Protein AF-J3NTR4-F1 (afdb_monomer)

Organism: Gaeumannomyces tritici (strain R3-111a-1) (NCBI:txid644352)

Sequence (294 aa):
MDSTDLDDVILFLLPHKGEGFEGAAFATSMPENKSRVVEARHNNNMAKPHSSIVTPRHEREGTELPEEYGLLENTDCLVLRFSHGARTSIGVVGGRAGHVDLVFQNIPGRQARSHLAFTLDETNMPIARNLGSTGGTKVTYNGEPGERLIAKGTHTPILNITDLLQFKVIVPHRDFASPGYIEKVDKFRLGTADRDRGRRDEDGLFEASSRGGGSFRKSQWSNRGLDDDDDDGKEGTLSLPFSRRTRRKYERMGAHGHGVCPLRSTRPSGASGNACRHPDSCPTANRSRPTKTT

Secondary structure (DSSP, 8-state):
-----TTTEEEEEEEPSSTTHHHHHHHHH-GGGGGGEE-----GGG--------------------HHHHHHHHS-EEEEETTT--SBTTBEEEESSTTSSEE----TTS--SEEEEEEE-TTS-EEEEE-S-TT--EEEETTEEESB-S-BTTB--EEEEETTEEEEEEPPP--TT-HHHHHHHHHHHH-STTSSSSSS-SS-------------------------------------------------------------------------PPPP------PPPPPP--

pLDDT: mean 70.78, std 22.96, range [33.59, 96.94]

Foldseek 3Di:
DDPPPLLFFQKKWFQDPDFQNVQALVLLVDPLQVVFKDDAQPPPVVPDDDDDDDDDDDDDPPVPDPVVVVSSNGGIIGTDGLVVADLDLQAQWEFCAPPGNGHTDDDPDFGDRTAWHWAAPPLRATWIGGPPGRQHKFKDWVNHTDTGQADDPPTFIWIPSDSNHITGMGGDDDDSPDPSNVVSRVSRSVTPNPPPPPPPDDPDDDDDDDDDDDDDDDDDDDDDDDDDDDDDDDDDDDDDDDDDDDDDDDDDDDDDDDDDDDDDDDDDDDDDDDDDDDDDDDDDDDDDDDDDDD

Mean predicted aligned error: 17.77 Å

Solvent-accessible surface area (backbone atoms only — not comparable to full-atom values): 19407 Å² total; per-residue (Å²): 131,83,76,76,56,66,89,41,47,61,36,36,40,32,50,24,97,58,73,13,23,67,45,27,50,48,27,51,67,33,79,82,27,50,93,32,46,46,75,37,58,73,69,77,75,80,80,64,92,80,79,93,71,90,74,82,94,71,92,72,90,66,80,74,70,60,72,72,58,63,50,53,35,73,39,56,22,35,47,44,38,47,87,75,42,10,73,34,60,74,23,40,29,29,17,58,39,96,85,48,66,34,57,43,79,88,58,88,96,56,69,36,58,46,29,32,24,43,34,59,49,98,7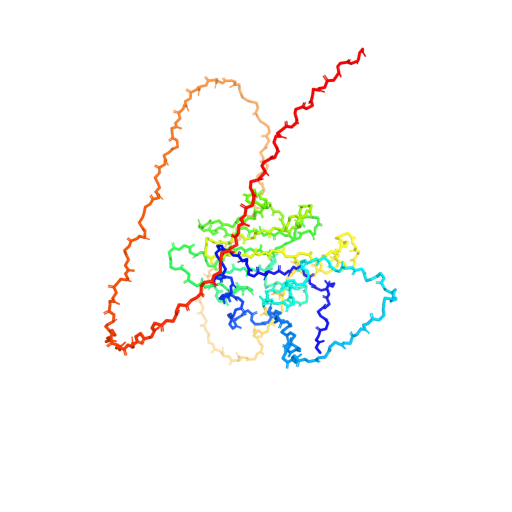4,60,44,57,28,66,44,59,58,73,25,78,70,40,58,44,32,25,45,94,81,41,82,48,69,60,42,59,62,61,86,93,37,60,22,35,40,33,56,38,84,51,26,16,25,35,37,47,53,74,92,74,65,60,82,37,68,74,49,45,54,47,50,55,57,29,49,68,23,52,55,78,70,73,76,76,77,74,84,91,86,77,95,69,93,78,83,85,88,80,92,74,90,79,79,82,80,77,85,76,84,76,83,78,81,88,77,91,82,80,91,79,94,75,95,76,91,75,82,85,80,88,80,88,90,82,86,91,77,88,87,87,88,80,86,77,88,78,83,87,78,89,76,80,84,82,90,82,89,81,90,83,91,79,87,78,83,89,78,86,81,83,89,82,88,81,82,86,83,88,78,135

Radius of gyration: 29.62 Å; Cα contacts (8 Å, |Δi|>4): 374; chains: 1; bounding box: 73×101×85 Å

Structure (mmCIF, N/CA/C/O backbone):
data_AF-J3NTR4-F1
#
_entry.id   AF-J3NTR4-F1
#
loop_
_atom_site.group_PDB
_atom_site.id
_atom_site.type_symbol
_atom_site.label_atom_id
_atom_site.label_alt_id
_atom_site.label_comp_id
_atom_site.label_asym_id
_atom_site.label_entity_id
_atom_site.label_seq_id
_atom_site.pdbx_PDB_ins_code
_atom_site.Cartn_x
_atom_site.Cartn_y
_atom_site.Cartn_z
_atom_site.occupancy
_atom_site.B_iso_or_equiv
_atom_site.auth_seq_id
_atom_site.auth_comp_id
_atom_site.auth_asym_id
_atom_site.auth_atom_id
_atom_site.pdbx_PDB_model_num
ATOM 1 N N . MET A 1 1 ? -23.806 -3.902 -7.066 1.00 40.06 1 MET A N 1
ATOM 2 C CA . MET A 1 1 ? -22.425 -3.392 -7.147 1.00 40.06 1 MET A CA 1
ATOM 3 C C . MET A 1 1 ? -22.041 -2.969 -5.759 1.00 40.06 1 MET A C 1
ATOM 5 O O . MET A 1 1 ? -22.738 -2.137 -5.186 1.00 40.06 1 MET A O 1
ATOM 9 N N . ASP A 1 2 ? -21.025 -3.623 -5.215 1.00 53.16 2 ASP A N 1
ATOM 10 C CA . ASP A 1 2 ? -20.674 -3.515 -3.809 1.00 53.16 2 ASP A CA 1
ATOM 11 C C . ASP A 1 2 ? -20.277 -2.076 -3.499 1.00 53.16 2 ASP A C 1
ATOM 13 O O . ASP A 1 2 ? -19.324 -1.524 -4.055 1.00 53.16 2 ASP A O 1
ATOM 17 N N . SER A 1 3 ? -21.073 -1.436 -2.646 1.00 68.56 3 SER A N 1
ATOM 18 C CA . SER A 1 3 ? -20.626 -0.254 -1.932 1.00 68.56 3 SER A CA 1
ATOM 19 C C . SER A 1 3 ? -19.409 -0.704 -1.141 1.00 68.56 3 SER A C 1
ATOM 21 O O . SER A 1 3 ? -19.564 -1.422 -0.157 1.00 68.56 3 SER A O 1
ATOM 23 N N . THR A 1 4 ? -18.204 -0.389 -1.622 1.00 77.12 4 THR A N 1
ATOM 24 C CA . THR A 1 4 ? -16.981 -0.666 -0.872 1.00 77.12 4 THR A CA 1
ATOM 25 C C . THR A 1 4 ? -17.149 -0.021 0.494 1.00 77.12 4 THR A C 1
ATOM 27 O O . THR A 1 4 ? -17.221 1.203 0.583 1.00 77.12 4 THR A O 1
ATOM 30 N N . ASP A 1 5 ? -17.267 -0.847 1.530 1.00 89.94 5 ASP A N 1
ATOM 31 C CA . ASP A 1 5 ? -17.360 -0.378 2.902 1.00 89.94 5 ASP A CA 1
ATOM 32 C C . ASP A 1 5 ? -16.050 0.337 3.244 1.00 89.94 5 ASP A C 1
ATOM 34 O O . ASP A 1 5 ? -15.000 -0.292 3.405 1.00 89.94 5 ASP A O 1
ATOM 38 N N . LEU A 1 6 ? -16.091 1.671 3.278 1.00 91.25 6 LEU A N 1
ATOM 39 C CA . LEU A 1 6 ? -14.914 2.490 3.552 1.00 91.25 6 LEU A CA 1
ATOM 40 C C . LEU A 1 6 ? -14.359 2.207 4.951 1.00 91.25 6 LEU A C 1
ATOM 42 O O . LEU A 1 6 ? -13.149 2.350 5.149 1.00 91.25 6 LEU A O 1
ATOM 46 N N . ASP A 1 7 ? -15.189 1.722 5.877 1.00 92.50 7 ASP A N 1
ATOM 47 C CA . ASP A 1 7 ? -14.760 1.352 7.222 1.00 92.50 7 ASP A CA 1
ATOM 48 C C . ASP A 1 7 ? -13.896 0.085 7.221 1.00 92.50 7 ASP A C 1
ATOM 50 O O . ASP A 1 7 ? -13.145 -0.156 8.171 1.00 92.50 7 ASP A O 1
ATOM 54 N N . ASP A 1 8 ? -13.981 -0.744 6.180 1.00 95.25 8 ASP A N 1
ATOM 55 C CA . ASP A 1 8 ? -13.139 -1.928 5.990 1.00 95.25 8 ASP A CA 1
ATOM 56 C C . ASP A 1 8 ? -11.867 -1.629 5.179 1.00 95.25 8 ASP A C 1
ATOM 58 O O . ASP A 1 8 ? -10.896 -2.381 5.235 1.00 95.25 8 ASP A O 1
ATOM 62 N N . VAL A 1 9 ? -11.818 -0.518 4.445 1.00 96.06 9 VAL A N 1
ATOM 63 C CA . VAL A 1 9 ? -10.623 -0.113 3.690 1.00 96.06 9 VAL A CA 1
ATOM 64 C C . VAL A 1 9 ? -9.550 0.417 4.638 1.00 96.06 9 VAL A C 1
ATOM 66 O O . VAL A 1 9 ? -9.853 1.159 5.554 1.00 96.06 9 VAL A O 1
ATOM 69 N N . ILE A 1 10 ? -8.286 0.076 4.410 1.00 96.25 10 ILE A N 1
ATOM 70 C CA . ILE A 1 10 ? -7.112 0.662 5.072 1.00 96.25 10 ILE A CA 1
ATOM 71 C C . ILE A 1 10 ? -6.582 1.814 4.214 1.00 96.25 10 ILE A C 1
ATOM 73 O O . ILE A 1 10 ? -6.413 2.931 4.697 1.00 96.25 10 ILE A O 1
ATOM 77 N N . LEU A 1 11 ? -6.323 1.537 2.933 1.00 96.62 11 LEU A N 1
ATOM 78 C CA . LEU A 1 11 ? -5.857 2.511 1.947 1.00 96.62 11 LEU A CA 1
ATOM 79 C C . LEU A 1 11 ? -6.133 2.036 0.516 1.00 96.62 11 LEU A C 1
ATOM 81 O O . LEU A 1 11 ? -6.324 0.841 0.270 1.00 96.62 11 LEU A O 1
ATOM 85 N N . PHE A 1 12 ? -6.079 2.976 -0.422 1.00 96.31 12 PHE A N 1
ATOM 86 C CA . PHE A 1 12 ? -6.061 2.741 -1.861 1.00 96.31 12 PHE A CA 1
ATOM 87 C C . PHE A 1 12 ? -4.689 3.097 -2.444 1.00 96.31 12 PHE A C 1
ATOM 89 O O . PHE A 1 12 ? -4.067 4.084 -2.043 1.00 96.31 12 PHE A O 1
ATOM 96 N N . LEU A 1 13 ? -4.238 2.316 -3.422 1.00 96.94 13 LEU A N 1
ATOM 97 C CA . LEU A 1 13 ? -3.033 2.550 -4.211 1.00 96.94 13 LEU A CA 1
ATOM 98 C C . LEU A 1 13 ? -3.444 2.779 -5.665 1.00 96.94 13 LEU A C 1
ATOM 100 O O . LEU A 1 13 ? -3.789 1.838 -6.384 1.00 96.94 13 LEU A O 1
ATOM 104 N N . LEU A 1 14 ? -3.411 4.036 -6.092 1.00 95.88 14 LEU A N 1
ATOM 105 C CA . LEU A 1 14 ? -3.756 4.431 -7.452 1.00 95.88 14 LEU A CA 1
ATOM 106 C C . LEU A 1 14 ? -2.468 4.557 -8.262 1.00 95.88 14 LEU A C 1
ATOM 108 O O . LEU A 1 14 ? -1.515 5.161 -7.762 1.00 95.88 14 LEU A O 1
ATOM 112 N N . PRO A 1 15 ? -2.407 4.055 -9.504 1.00 96.19 15 PRO A N 1
ATOM 113 C CA . PRO A 1 15 ? -1.271 4.316 -10.378 1.00 96.19 15 PRO A CA 1
ATOM 114 C C . PRO A 1 15 ? -0.981 5.821 -10.478 1.00 96.19 15 PRO A C 1
ATOM 116 O O . PRO A 1 15 ? -1.861 6.616 -10.820 1.00 96.19 15 PRO A O 1
ATOM 119 N N . HIS A 1 16 ? 0.240 6.240 -10.131 1.00 94.19 16 HIS A N 1
ATOM 120 C CA . HIS A 1 16 ? 0.608 7.655 -10.180 1.00 94.19 16 HIS A CA 1
ATOM 121 C C . HIS A 1 16 ? 0.706 8.118 -11.639 1.00 94.19 16 HIS A C 1
ATOM 123 O O . HIS A 1 16 ? 1.401 7.493 -12.433 1.00 94.19 16 HIS A O 1
ATOM 129 N N . LYS A 1 17 ? 0.026 9.216 -12.005 1.00 90.00 17 LYS A N 1
ATOM 130 C CA . LYS A 1 17 ? 0.073 9.808 -13.355 1.00 90.00 17 LYS A CA 1
ATOM 131 C C . LYS A 1 17 ? 1.418 10.512 -13.581 1.00 90.00 17 LYS A C 1
ATOM 133 O O . LYS A 1 17 ? 1.500 11.734 -13.522 1.00 90.00 17 LYS A O 1
ATOM 138 N N . GLY A 1 18 ? 2.476 9.738 -13.789 1.00 90.50 18 GLY A N 1
ATOM 139 C CA . GLY A 1 18 ? 3.834 10.244 -13.941 1.00 90.50 18 GLY A CA 1
ATOM 140 C C . GLY A 1 18 ? 4.850 9.119 -14.090 1.00 90.50 18 GLY A C 1
ATOM 141 O O . GLY A 1 18 ? 4.577 8.084 -14.702 1.00 90.50 18 GLY A O 1
ATOM 142 N N . GLU A 1 19 ? 6.035 9.327 -13.524 1.00 91.12 19 GLU A N 1
ATOM 143 C CA . GLU A 1 19 ? 7.063 8.292 -13.466 1.00 91.12 19 GLU A CA 1
ATOM 144 C C . GLU A 1 19 ? 6.533 7.053 -12.722 1.00 91.12 19 GLU A C 1
ATOM 146 O O . GLU A 1 19 ? 5.809 7.156 -11.736 1.00 91.12 19 GLU A O 1
ATOM 151 N N . GLY A 1 20 ? 6.842 5.862 -13.233 1.00 91.25 20 GLY A N 1
ATOM 152 C CA . GLY A 1 20 ? 6.378 4.602 -12.654 1.00 91.25 20 GLY A CA 1
ATOM 153 C C . GLY A 1 20 ? 4.887 4.280 -12.831 1.00 91.25 20 GLY A C 1
ATOM 154 O O . GLY A 1 20 ? 4.432 3.296 -12.242 1.00 91.25 20 GLY A O 1
ATOM 155 N N . PHE A 1 21 ? 4.146 5.041 -13.654 1.00 94.19 21 PHE A N 1
ATOM 156 C CA . PHE A 1 21 ? 2.755 4.734 -14.015 1.00 94.19 21 PHE A CA 1
ATOM 157 C C . PHE A 1 21 ? 2.614 3.333 -14.617 1.00 94.19 21 PHE A C 1
ATOM 159 O O . PHE A 1 21 ? 1.780 2.555 -14.167 1.00 94.19 21 PHE A O 1
ATOM 166 N N . GLU A 1 22 ? 3.444 2.994 -15.610 1.00 94.44 22 GLU A N 1
ATOM 167 C CA . GLU A 1 22 ? 3.333 1.724 -16.337 1.00 94.44 22 GLU A CA 1
ATOM 168 C C . GLU A 1 22 ? 3.510 0.515 -15.418 1.00 94.44 22 GLU A C 1
ATOM 170 O O . GLU A 1 22 ? 2.727 -0.427 -15.494 1.00 94.44 22 GLU A O 1
ATOM 175 N N . GLY A 1 23 ? 4.482 0.545 -14.500 1.00 94.50 23 GLY A N 1
ATOM 176 C CA . GLY A 1 23 ? 4.658 -0.554 -13.552 1.00 94.50 23 GLY A CA 1
ATOM 177 C C . GLY A 1 23 ? 3.520 -0.641 -12.538 1.00 94.50 23 GLY A C 1
ATOM 178 O O . GLY A 1 23 ? 3.148 -1.745 -12.141 1.00 94.50 23 GLY A O 1
ATOM 179 N N . ALA A 1 24 ? 2.939 0.493 -12.137 1.00 95.62 24 ALA A N 1
ATOM 180 C CA . ALA A 1 24 ? 1.787 0.519 -11.240 1.00 95.62 24 ALA A CA 1
ATOM 181 C C . ALA A 1 24 ? 0.509 0.002 -11.919 1.00 95.62 24 ALA A C 1
ATOM 183 O O . ALA A 1 24 ? -0.197 -0.816 -11.334 1.00 95.62 24 ALA A O 1
ATOM 184 N N . ALA A 1 25 ? 0.259 0.413 -13.164 1.00 95.38 25 ALA A N 1
ATOM 185 C CA . ALA A 1 25 ? -0.838 -0.079 -13.994 1.00 95.38 25 ALA A CA 1
ATOM 186 C C . ALA A 1 25 ? -0.668 -1.567 -14.348 1.00 95.38 25 ALA A C 1
ATOM 188 O O . ALA A 1 25 ? -1.626 -2.337 -14.378 1.00 95.38 25 ALA A O 1
ATOM 189 N N . PHE A 1 26 ? 0.570 -2.013 -14.569 1.00 95.38 26 PHE A N 1
ATOM 190 C CA . PHE A 1 26 ? 0.844 -3.432 -14.738 1.00 95.38 26 PHE A CA 1
ATOM 191 C C . PHE A 1 26 ? 0.514 -4.200 -13.455 1.00 95.38 26 PHE A C 1
ATOM 193 O O . PHE A 1 26 ? -0.200 -5.198 -13.515 1.00 95.38 26 PHE A O 1
ATOM 200 N N . ALA A 1 27 ? 0.960 -3.714 -12.290 1.00 95.56 27 ALA A N 1
ATOM 201 C CA . ALA A 1 27 ? 0.665 -4.333 -11.001 1.00 95.56 27 ALA A CA 1
ATOM 202 C C . ALA A 1 27 ? -0.847 -4.423 -10.716 1.00 95.56 27 ALA A C 1
ATOM 204 O O . ALA A 1 27 ? -1.294 -5.454 -10.217 1.00 95.56 27 ALA A O 1
ATOM 205 N N . THR A 1 28 ? -1.653 -3.414 -11.066 1.00 96.06 28 THR A N 1
ATOM 206 C CA . THR A 1 28 ? -3.123 -3.498 -10.944 1.00 96.06 28 THR A CA 1
ATOM 207 C C . THR A 1 28 ? -3.730 -4.545 -11.880 1.00 96.06 28 THR A C 1
ATOM 209 O O . THR A 1 28 ? -4.706 -5.185 -11.510 1.00 96.06 28 THR A O 1
ATOM 212 N N . SER A 1 29 ? -3.139 -4.787 -13.053 1.00 95.38 29 SER A N 1
ATOM 213 C CA . SER A 1 29 ? -3.626 -5.794 -14.011 1.00 95.38 29 SER A CA 1
ATOM 214 C C . SER A 1 29 ? -3.223 -7.244 -13.691 1.00 95.38 29 SER A C 1
ATOM 216 O O . SER A 1 29 ? -3.722 -8.179 -14.326 1.00 95.38 29 SER A O 1
ATOM 218 N N . MET A 1 30 ? -2.321 -7.462 -12.725 1.00 95.00 30 MET A N 1
ATOM 219 C CA . MET A 1 30 ? -1.796 -8.798 -12.429 1.00 95.00 30 MET A CA 1
ATOM 220 C C . MET A 1 30 ? -2.888 -9.728 -11.873 1.00 95.00 30 MET A C 1
ATOM 222 O O . MET A 1 30 ? -3.616 -9.342 -10.952 1.00 95.00 30 MET A O 1
ATOM 226 N N . PRO A 1 31 ? -2.996 -10.978 -12.370 1.00 94.94 31 PRO A N 1
ATOM 227 C CA . PRO A 1 31 ? -4.025 -11.914 -11.926 1.00 94.94 31 PRO A CA 1
ATOM 228 C C . PRO A 1 31 ? -3.947 -12.221 -10.425 1.00 94.94 31 PRO A C 1
ATOM 230 O O . PRO A 1 31 ? -4.983 -12.405 -9.791 1.00 94.94 31 PRO A O 1
ATOM 233 N N . GLU A 1 32 ? -2.748 -12.216 -9.846 1.00 95.62 32 GLU A N 1
ATOM 234 C CA . GLU A 1 32 ? -2.508 -12.446 -8.420 1.00 95.62 32 GLU A CA 1
ATOM 235 C C . GLU A 1 32 ? -3.063 -11.324 -7.535 1.00 95.62 32 GLU A C 1
ATOM 237 O O . GLU A 1 32 ? -3.389 -11.562 -6.373 1.00 95.62 32 GLU A O 1
ATOM 242 N N . ASN A 1 33 ? -3.213 -10.117 -8.083 1.00 96.19 33 ASN A N 1
ATOM 243 C CA . ASN A 1 33 ? -3.718 -8.959 -7.354 1.00 96.19 33 ASN A CA 1
ATOM 244 C C . ASN A 1 33 ? -5.230 -8.767 -7.505 1.00 96.19 33 ASN A C 1
ATOM 246 O O . ASN A 1 33 ? -5.787 -7.913 -6.820 1.00 96.19 33 ASN A O 1
ATOM 250 N N . LYS A 1 34 ? -5.917 -9.559 -8.343 1.00 93.44 34 LYS A N 1
ATOM 251 C CA . LYS A 1 34 ? -7.347 -9.378 -8.666 1.00 93.44 34 LYS A CA 1
ATOM 252 C C . LYS A 1 34 ? -8.265 -9.309 -7.448 1.00 93.44 34 LYS A C 1
ATOM 254 O O . LYS A 1 34 ? -9.210 -8.534 -7.452 1.00 93.44 34 LYS A O 1
ATOM 259 N N . SER A 1 35 ? -7.976 -10.066 -6.388 1.00 93.06 35 SER A N 1
ATOM 260 C CA . SER A 1 35 ? -8.758 -10.025 -5.140 1.00 93.06 35 SER A CA 1
ATOM 261 C C . SER A 1 35 ? -8.673 -8.682 -4.405 1.00 93.06 35 SER A C 1
ATOM 263 O O . SER A 1 35 ? -9.470 -8.408 -3.513 1.00 93.06 35 SER A O 1
ATOM 265 N N . ARG A 1 36 ? -7.700 -7.843 -4.763 1.00 94.25 36 ARG A N 1
ATOM 266 C CA . ARG A 1 36 ? -7.437 -6.529 -4.181 1.00 94.25 36 ARG A CA 1
ATOM 267 C C . ARG A 1 36 ? -7.631 -5.403 -5.194 1.00 94.25 36 ARG A C 1
ATOM 269 O O . ARG A 1 36 ? -7.274 -4.280 -4.873 1.00 94.25 36 ARG A O 1
ATOM 276 N N . VAL A 1 37 ? -8.170 -5.659 -6.385 1.00 94.56 37 VAL A N 1
ATOM 277 C CA . VAL A 1 37 ? -8.443 -4.605 -7.373 1.00 94.56 37 VAL A CA 1
ATOM 278 C C . VAL A 1 37 ? -9.849 -4.053 -7.163 1.00 94.56 37 VAL A C 1
ATOM 280 O O . VAL A 1 37 ? -10.804 -4.804 -6.978 1.00 94.56 37 VAL A O 1
ATOM 283 N N . VAL A 1 38 ? -9.970 -2.730 -7.200 1.00 91.31 38 VAL A N 1
ATOM 284 C CA . VAL A 1 38 ? -11.244 -2.037 -7.399 1.00 91.31 38 VAL A CA 1
ATOM 285 C C . VAL A 1 38 ? -11.216 -1.474 -8.809 1.00 91.31 38 VAL A C 1
ATOM 287 O O . VAL A 1 38 ? -10.371 -0.635 -9.124 1.00 91.31 38 VAL A O 1
ATOM 290 N N . GLU A 1 39 ? -12.115 -1.980 -9.648 1.00 88.88 39 GLU A N 1
ATOM 291 C CA . GLU A 1 39 ? -12.261 -1.529 -11.029 1.00 88.88 39 GLU A CA 1
ATOM 292 C C . GLU A 1 39 ? -12.809 -0.102 -11.071 1.00 88.88 39 GLU A C 1
ATOM 294 O O . GLU A 1 39 ? -13.699 0.276 -10.298 1.00 88.88 39 GLU A O 1
ATOM 299 N N . ALA A 1 40 ? -12.288 0.680 -12.010 1.00 85.81 40 ALA A N 1
ATOM 300 C CA . ALA A 1 40 ? -12.810 1.988 -12.332 1.00 85.81 40 ALA A CA 1
ATOM 301 C C . ALA A 1 40 ? -14.277 1.867 -12.744 1.00 85.81 40 ALA A C 1
ATOM 303 O O . ALA A 1 40 ? -14.644 1.098 -13.643 1.00 85.81 40 ALA A O 1
ATOM 304 N N . ARG A 1 41 ? -15.116 2.700 -12.133 1.00 78.00 41 ARG A N 1
ATOM 305 C CA . ARG A 1 41 ? -16.495 2.901 -12.564 1.00 78.00 41 ARG A CA 1
ATOM 306 C C . ARG A 1 41 ? -16.466 3.704 -13.855 1.00 78.00 41 ARG A C 1
ATOM 308 O O . ARG A 1 41 ? -16.661 4.914 -13.864 1.00 78.00 41 ARG A O 1
ATOM 315 N N . HIS A 1 42 ? -16.239 3.015 -14.966 1.00 62.91 42 HIS A N 1
ATOM 316 C CA . HIS A 1 42 ? -16.453 3.589 -16.281 1.00 62.91 42 HIS A CA 1
ATOM 317 C C . HIS A 1 42 ? -17.937 3.943 -16.369 1.00 62.91 42 HIS A C 1
ATOM 319 O O . HIS A 1 42 ? -18.791 3.082 -16.588 1.00 62.91 42 HIS A O 1
ATOM 325 N N . ASN A 1 43 ? -18.259 5.215 -16.135 1.00 56.12 43 ASN A N 1
ATOM 326 C CA . ASN A 1 43 ? -19.576 5.760 -16.400 1.00 56.12 43 ASN A CA 1
ATOM 327 C C . ASN A 1 43 ? -19.792 5.682 -17.916 1.00 56.12 43 ASN A C 1
ATOM 329 O O . ASN A 1 43 ? -19.577 6.645 -18.649 1.00 56.12 43 ASN A O 1
ATOM 333 N N . ASN A 1 44 ? -20.253 4.525 -18.395 1.00 50.47 44 ASN A N 1
ATOM 334 C CA . ASN A 1 44 ? -20.576 4.252 -19.798 1.00 50.47 44 ASN A CA 1
ATOM 335 C C . ASN A 1 44 ? -21.714 5.148 -20.342 1.00 50.47 44 ASN A C 1
ATOM 337 O O . ASN A 1 44 ? -22.123 5.012 -21.491 1.00 50.47 44 ASN A O 1
ATOM 341 N N . ASN A 1 45 ? -22.199 6.110 -19.552 1.00 50.38 45 ASN A N 1
ATOM 342 C CA . ASN A 1 45 ? -23.208 7.092 -19.937 1.00 50.38 45 ASN A CA 1
ATOM 343 C C . ASN A 1 45 ? -22.652 8.306 -20.709 1.00 50.38 45 ASN A C 1
ATOM 345 O O . ASN 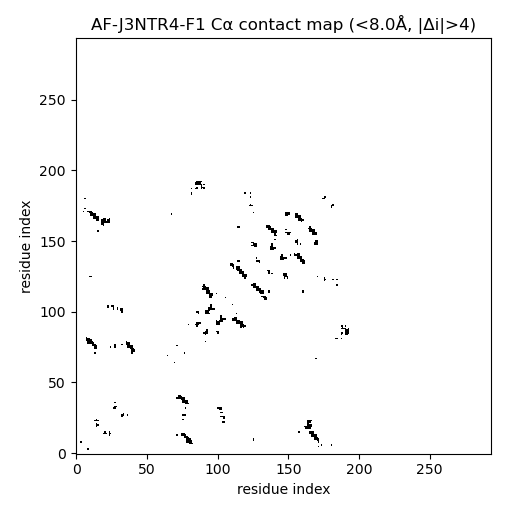A 1 45 ? -23.425 9.183 -21.080 1.00 50.38 45 ASN A O 1
ATOM 349 N N . MET A 1 46 ? -21.353 8.355 -21.027 1.00 51.28 46 MET A N 1
ATOM 350 C CA . MET A 1 46 ? -20.782 9.376 -21.929 1.00 51.28 46 MET A CA 1
ATOM 351 C C . MET A 1 46 ? -21.068 9.127 -23.428 1.00 51.28 46 MET A C 1
ATOM 353 O O . MET A 1 46 ? -20.653 9.916 -24.271 1.00 51.28 46 MET A O 1
ATOM 357 N N . ALA A 1 47 ? -21.830 8.083 -23.783 1.00 44.12 47 ALA A N 1
ATOM 358 C CA . ALA A 1 47 ? -22.247 7.787 -25.160 1.00 44.12 47 ALA A CA 1
ATOM 359 C C . ALA A 1 47 ? -23.716 8.155 -25.470 1.00 44.12 47 ALA A C 1
ATOM 361 O O . ALA A 1 47 ? -24.401 7.447 -26.207 1.00 44.12 47 ALA A O 1
ATOM 362 N N . LYS A 1 48 ? -24.216 9.281 -24.947 1.00 40.44 48 LYS A N 1
ATOM 363 C CA . LYS A 1 48 ? -25.367 9.975 -25.551 1.00 40.44 48 LYS A CA 1
ATOM 364 C C . LYS A 1 48 ? -25.070 11.470 -25.682 1.00 40.44 48 LYS A C 1
ATOM 366 O O . LYS A 1 48 ? -25.314 12.221 -24.740 1.00 40.44 48 LYS A O 1
ATOM 371 N N . PRO A 1 49 ? -24.595 11.946 -26.847 1.00 54.06 49 PRO A N 1
ATOM 372 C CA . PRO A 1 49 ? -24.853 13.327 -27.204 1.00 54.06 49 PRO A CA 1
ATOM 373 C C . PRO A 1 49 ? -26.354 13.392 -27.504 1.00 54.06 49 PRO A C 1
ATOM 375 O O . PRO A 1 49 ? -26.816 12.633 -28.343 1.00 54.06 49 PRO A O 1
ATOM 378 N N . HIS A 1 50 ? -27.137 14.172 -26.759 1.00 42.25 50 HIS A N 1
ATOM 379 C CA . HIS A 1 50 ? -28.239 14.989 -27.288 1.00 42.25 50 HIS A CA 1
ATOM 380 C C . HIS A 1 50 ? -29.145 15.551 -26.181 1.00 42.25 50 HIS A C 1
ATOM 382 O O . HIS A 1 50 ? -29.689 14.840 -25.341 1.00 42.25 50 HIS A O 1
ATOM 388 N N . SER A 1 51 ? -29.392 16.849 -26.348 1.00 42.25 51 SER A N 1
ATOM 389 C CA . SER A 1 51 ? -30.424 17.708 -25.766 1.00 42.25 51 SER A CA 1
ATOM 390 C C . SER A 1 51 ? -30.144 18.313 -24.388 1.00 42.25 51 SER A C 1
ATOM 392 O O . SER A 1 51 ? -30.163 17.677 -23.342 1.00 42.25 51 SER A O 1
ATOM 394 N N . SER A 1 52 ? -29.917 19.622 -24.453 1.00 50.47 52 SER A N 1
ATOM 395 C CA . SER A 1 52 ? -30.120 20.617 -23.412 1.00 50.47 52 SER A CA 1
ATOM 396 C C . SER A 1 52 ? -31.389 20.348 -22.599 1.00 50.47 52 SER A C 1
ATOM 398 O O . SER A 1 52 ? -32.495 20.649 -23.050 1.00 50.47 52 SER A O 1
ATOM 400 N N . ILE A 1 53 ? -31.225 19.844 -21.381 1.00 44.47 53 ILE A N 1
ATOM 401 C CA . ILE A 1 53 ? -32.235 19.967 -20.336 1.00 44.47 53 ILE A CA 1
ATOM 402 C C . ILE A 1 53 ? -31.669 20.950 -19.322 1.00 44.47 53 ILE A C 1
ATOM 404 O O . ILE A 1 53 ? -30.711 20.666 -18.609 1.00 44.47 53 ILE A O 1
ATOM 408 N N . VAL A 1 54 ? -32.256 22.142 -19.330 1.00 52.31 54 VAL A N 1
ATOM 409 C CA . VAL A 1 54 ? -32.144 23.136 -18.269 1.00 52.31 54 VAL A CA 1
ATOM 410 C C . VAL A 1 54 ? -32.573 22.461 -16.967 1.00 52.31 54 VAL A C 1
ATOM 412 O O . VAL A 1 54 ? -33.750 22.151 -16.794 1.00 52.31 54 VAL A O 1
ATOM 415 N N . THR A 1 55 ? -31.634 22.203 -16.061 1.00 42.78 55 THR A N 1
ATOM 416 C CA . THR A 1 55 ? -31.949 21.810 -14.686 1.00 42.78 55 THR A CA 1
ATOM 417 C C . THR A 1 55 ? -32.124 23.068 -13.828 1.00 42.78 55 THR A C 1
ATOM 419 O O . THR A 1 55 ? -31.252 23.942 -13.837 1.00 42.78 55 THR A O 1
ATOM 422 N N . PRO A 1 56 ? -33.244 23.206 -13.092 1.00 44.97 56 PRO A N 1
ATOM 423 C CA . PRO A 1 56 ? -33.446 24.319 -12.176 1.00 44.97 56 PRO A CA 1
ATOM 424 C C . PRO A 1 56 ? -32.446 24.242 -11.022 1.00 44.97 56 PRO A C 1
ATOM 426 O O . PRO A 1 56 ? -32.271 23.195 -10.399 1.00 44.97 56 PRO A O 1
ATOM 429 N N . ARG A 1 57 ? -31.828 25.385 -10.723 1.00 50.97 57 ARG A N 1
ATOM 430 C CA . ARG A 1 57 ? -31.111 25.665 -9.476 1.00 50.97 57 ARG A CA 1
ATOM 431 C C . ARG A 1 57 ? -32.074 25.510 -8.294 1.00 50.97 57 ARG A C 1
ATOM 433 O O . ARG A 1 57 ? -32.770 26.461 -7.967 1.00 50.97 57 ARG A O 1
ATOM 440 N N . HIS A 1 58 ? -32.089 24.354 -7.644 1.00 44.56 58 HIS A N 1
ATOM 441 C CA . HIS A 1 58 ? -32.529 24.255 -6.255 1.00 44.56 58 HIS A CA 1
ATOM 442 C C . HIS A 1 58 ? -31.658 23.255 -5.491 1.00 44.56 58 HIS A C 1
ATOM 444 O O . HIS A 1 58 ? -31.617 22.070 -5.805 1.00 44.56 58 HIS A O 1
ATOM 450 N N . GLU A 1 59 ? -30.931 23.813 -4.522 1.00 49.84 59 GLU A N 1
ATOM 451 C CA . GLU A 1 59 ? -30.626 23.240 -3.209 1.00 49.84 59 GLU A CA 1
ATOM 452 C C . GLU A 1 59 ? -30.307 21.743 -3.152 1.00 49.84 59 GLU A C 1
ATOM 454 O O . GLU A 1 59 ? -31.139 20.899 -2.829 1.00 49.84 59 GLU A O 1
ATOM 459 N N . ARG A 1 60 ? -29.020 21.441 -3.307 1.00 50.25 60 ARG A N 1
ATOM 460 C CA . ARG A 1 60 ? -28.338 20.523 -2.395 1.00 50.25 60 ARG A CA 1
ATOM 461 C C . ARG A 1 60 ? -26.937 21.071 -2.161 1.00 50.25 60 ARG A C 1
ATOM 463 O O . ARG A 1 60 ? -26.145 21.121 -3.097 1.00 50.25 60 ARG A O 1
ATOM 470 N N . GLU A 1 61 ? -26.635 21.454 -0.922 1.00 45.00 61 GLU A N 1
ATOM 471 C CA . GLU A 1 61 ? -25.270 21.376 -0.393 1.00 45.00 61 GLU A CA 1
ATOM 472 C C . GLU A 1 61 ? -24.869 19.897 -0.445 1.00 45.00 61 GLU A C 1
ATOM 474 O O . GLU A 1 61 ? -25.022 19.137 0.509 1.00 45.00 61 GLU A O 1
ATOM 479 N N . GLY A 1 62 ? -24.460 19.440 -1.627 1.00 47.19 62 GLY A N 1
ATOM 480 C CA . GLY A 1 62 ? -23.704 18.212 -1.742 1.00 47.19 62 GLY A CA 1
ATOM 481 C C . GLY A 1 62 ? -22.392 18.474 -1.031 1.00 47.19 62 GLY A C 1
ATOM 482 O O . GLY A 1 62 ? -21.645 19.361 -1.431 1.00 47.19 62 GLY A O 1
ATOM 483 N N . THR A 1 63 ? -22.135 17.744 0.046 1.00 40.56 63 THR A N 1
ATOM 484 C CA . THR A 1 63 ? -20.798 17.649 0.620 1.00 40.56 63 THR A CA 1
ATOM 485 C C . THR A 1 63 ? -19.925 17.076 -0.490 1.00 40.56 63 THR A C 1
ATOM 487 O O . THR A 1 63 ? -19.994 15.880 -0.772 1.00 40.56 63 THR A O 1
ATOM 490 N N . GLU A 1 64 ? -19.220 17.944 -1.217 1.00 43.19 64 GLU A N 1
ATOM 491 C CA . GLU A 1 64 ? -18.317 17.527 -2.281 1.00 43.19 64 GLU A CA 1
ATOM 492 C C . GLU A 1 64 ? -17.310 16.573 -1.640 1.00 43.19 64 GLU A C 1
ATOM 494 O O . GLU A 1 64 ? -16.517 16.956 -0.777 1.00 43.19 64 GLU A O 1
ATOM 499 N N . LEU A 1 65 ? -17.410 15.288 -1.992 1.00 49.66 65 LEU A N 1
ATOM 500 C CA . LEU A 1 65 ? -16.378 14.327 -1.640 1.00 49.66 65 LEU A CA 1
ATOM 501 C C . LEU A 1 65 ? -15.060 14.897 -2.176 1.00 49.66 65 LEU A C 1
ATOM 503 O O . LEU A 1 65 ? -15.056 15.393 -3.306 1.00 49.66 65 LEU A O 1
ATOM 507 N N . PRO A 1 66 ? -13.962 14.853 -1.398 1.00 56.25 66 PRO A N 1
ATOM 508 C CA . PRO A 1 66 ? -12.683 15.398 -1.835 1.00 56.25 66 PRO A CA 1
ATOM 509 C C . PRO A 1 66 ? -12.376 14.957 -3.268 1.00 56.25 66 PRO A C 1
ATOM 511 O O . PRO A 1 66 ? -12.568 13.781 -3.580 1.00 56.25 66 PRO A O 1
ATOM 514 N N . GLU A 1 67 ? -11.898 15.862 -4.130 1.00 61.53 67 GLU A N 1
ATOM 515 C CA . GLU A 1 67 ? -11.630 15.595 -5.561 1.00 61.53 67 GLU A CA 1
ATOM 516 C C . GLU A 1 67 ? -10.834 14.292 -5.796 1.00 61.53 67 GLU A C 1
ATOM 518 O O . GLU A 1 67 ? -10.947 13.634 -6.831 1.00 61.53 67 GLU A O 1
ATOM 523 N N . GLU A 1 68 ? -10.051 13.881 -4.797 1.00 62.19 68 GLU A N 1
ATOM 524 C CA . GLU A 1 68 ? -9.305 12.628 -4.747 1.00 62.19 68 GLU A CA 1
ATOM 525 C C . GLU A 1 68 ? -10.172 11.368 -4.903 1.00 62.19 68 GLU A C 1
ATOM 527 O O . GLU A 1 68 ? -9.717 10.400 -5.514 1.00 62.19 68 GLU A O 1
ATOM 532 N N . TYR A 1 69 ? -11.420 11.371 -4.426 1.00 65.12 69 TYR A N 1
ATOM 533 C CA . TYR A 1 69 ? -12.352 10.256 -4.617 1.00 65.12 69 TYR A CA 1
ATOM 534 C C . TYR A 1 69 ? -12.866 10.177 -6.057 1.00 65.12 69 TYR A C 1
ATOM 536 O O . TYR A 1 69 ? -13.075 9.076 -6.558 1.00 65.12 69 TYR A O 1
ATOM 544 N N . GLY A 1 70 ? -12.958 11.302 -6.774 1.00 64.31 70 GLY A N 1
ATOM 545 C CA . GLY A 1 70 ? -13.273 11.304 -8.208 1.00 64.31 70 GLY A CA 1
ATOM 546 C C . GLY A 1 70 ? -12.199 10.612 -9.061 1.00 64.31 70 GLY A C 1
ATOM 547 O O . GLY A 1 70 ? -12.483 10.118 -10.152 1.00 64.31 70 GLY A O 1
ATOM 548 N N . LEU A 1 71 ? -10.956 10.507 -8.569 1.00 65.44 71 LEU A N 1
ATOM 549 C CA . LEU A 1 71 ? -9.902 9.738 -9.245 1.00 65.44 71 LEU A CA 1
ATOM 550 C C . LEU A 1 71 ? -10.114 8.225 -9.126 1.00 65.44 71 LEU A C 1
ATOM 552 O O . LEU A 1 71 ? -9.808 7.509 -10.078 1.00 65.44 71 LEU A O 1
ATOM 556 N N . LEU A 1 72 ? -10.658 7.748 -8.000 1.00 73.44 72 LEU A N 1
ATOM 557 C CA . LEU A 1 72 ? -10.988 6.329 -7.802 1.00 73.44 72 LEU A CA 1
ATOM 558 C C . LEU A 1 72 ? -12.051 5.853 -8.798 1.00 73.44 72 LEU A C 1
ATOM 560 O O . LEU A 1 72 ? -12.070 4.687 -9.175 1.00 73.44 72 LEU A O 1
ATOM 564 N N . GLU A 1 73 ? -12.924 6.752 -9.251 1.00 74.56 73 GLU A N 1
ATOM 565 C CA . GLU A 1 73 ? -13.977 6.405 -10.206 1.00 74.56 73 GLU A CA 1
ATOM 566 C C . GLU A 1 73 ? -13.428 6.122 -11.610 1.00 74.56 73 GLU A C 1
ATOM 568 O O . GLU A 1 73 ? -14.031 5.360 -12.356 1.00 74.56 73 GLU A O 1
ATOM 573 N N . ASN A 1 74 ? -12.263 6.673 -11.959 1.00 83.62 74 ASN A N 1
ATOM 574 C CA . ASN A 1 74 ? -11.759 6.689 -13.334 1.00 83.62 74 ASN A CA 1
ATOM 575 C C . ASN A 1 74 ? -10.519 5.815 -13.565 1.00 83.62 74 ASN A C 1
ATOM 577 O O . ASN A 1 74 ? -9.992 5.782 -14.678 1.00 83.62 74 ASN A O 1
ATOM 581 N N . THR A 1 75 ? -9.966 5.172 -12.537 1.00 89.00 75 THR A N 1
ATOM 582 C CA . THR A 1 75 ? -8.735 4.381 -12.680 1.00 89.00 75 THR A CA 1
ATOM 583 C C . THR A 1 75 ? -8.747 3.180 -11.749 1.00 89.00 75 THR A C 1
ATOM 585 O O . THR A 1 75 ? -8.997 3.326 -10.554 1.00 89.00 75 THR A O 1
ATOM 588 N N . ASP A 1 76 ? -8.437 2.006 -12.302 1.00 93.75 76 ASP A N 1
ATOM 589 C CA . ASP A 1 76 ? -8.290 0.782 -11.520 1.00 93.75 76 ASP A CA 1
ATOM 590 C C . ASP A 1 76 ? -7.219 0.983 -10.449 1.00 93.75 76 ASP A C 1
ATOM 592 O O . ASP A 1 76 ? -6.130 1.508 -10.710 1.00 93.75 76 ASP A O 1
ATOM 596 N N . CYS A 1 77 ? -7.521 0.562 -9.229 1.00 95.00 77 CYS A N 1
ATOM 597 C CA . CYS A 1 77 ? -6.623 0.746 -8.100 1.00 95.00 77 CYS A CA 1
ATOM 598 C C . CYS A 1 77 ? -6.552 -0.508 -7.238 1.00 95.00 77 CYS A C 1
ATOM 600 O O . CYS A 1 77 ? -7.458 -1.343 -7.241 1.00 95.00 77 CYS A O 1
ATOM 602 N N . LEU A 1 78 ? -5.459 -0.643 -6.487 1.00 96.75 78 LEU A N 1
ATOM 603 C CA . LEU A 1 78 ? -5.364 -1.680 -5.465 1.00 96.75 78 LEU A CA 1
ATOM 604 C C . LEU A 1 78 ? -5.961 -1.151 -4.162 1.00 96.75 78 LEU A C 1
ATOM 606 O O . LEU A 1 78 ? -5.685 -0.024 -3.759 1.00 96.75 78 LEU A O 1
ATOM 610 N N . VAL A 1 79 ? -6.735 -1.979 -3.473 1.00 96.38 79 VAL A N 1
ATOM 611 C CA . VAL A 1 79 ? -7.321 -1.683 -2.169 1.00 96.38 79 VAL A CA 1
ATOM 612 C C . VAL A 1 79 ? -6.771 -2.634 -1.114 1.00 96.38 79 VAL A C 1
ATOM 614 O O . VAL A 1 79 ? -6.768 -3.862 -1.255 1.00 96.38 79 VAL A O 1
ATOM 617 N N . LEU A 1 80 ? -6.308 -2.058 -0.013 1.00 96.69 80 LEU A N 1
ATOM 618 C CA . LEU A 1 80 ? -5.982 -2.806 1.191 1.00 96.69 80 LEU A CA 1
ATOM 619 C C . LEU A 1 80 ? -7.187 -2.727 2.112 1.00 96.69 80 LEU A C 1
ATOM 621 O O . LEU A 1 80 ? -7.682 -1.636 2.370 1.00 96.69 80 LEU A O 1
ATOM 625 N N . ARG A 1 81 ? -7.655 -3.877 2.592 1.00 96.50 81 ARG A N 1
ATOM 626 C CA . ARG A 1 81 ? -8.820 -3.996 3.472 1.00 96.50 81 ARG A CA 1
ATOM 627 C C . ARG A 1 81 ? -8.469 -4.780 4.728 1.00 96.50 81 ARG A C 1
ATOM 629 O O . ARG A 1 81 ? -7.625 -5.678 4.661 1.00 96.50 81 ARG A O 1
ATOM 636 N N . PHE A 1 82 ? -9.143 -4.484 5.833 1.00 95.88 82 PHE A N 1
ATOM 637 C CA . PHE A 1 82 ? -9.034 -5.246 7.073 1.00 95.88 82 PHE A CA 1
ATOM 638 C C . PHE A 1 82 ? -9.555 -6.672 6.891 1.00 95.88 82 PHE A C 1
ATOM 640 O O . PHE A 1 82 ? -8.884 -7.619 7.297 1.00 95.88 82 PHE A O 1
ATOM 647 N N . SER A 1 83 ? -10.690 -6.842 6.208 1.00 93.62 83 SER A N 1
ATOM 648 C CA . SER A 1 83 ? -11.306 -8.146 5.926 1.00 93.62 83 SER A CA 1
ATOM 649 C C . SER A 1 83 ? -10.422 -9.095 5.113 1.00 93.62 83 SER A C 1
ATOM 651 O O . SER A 1 83 ? -10.451 -10.304 5.338 1.00 93.62 83 SER A O 1
ATOM 653 N N . HIS A 1 84 ? -9.599 -8.563 4.203 1.00 93.19 84 HIS A N 1
ATOM 654 C CA . HIS A 1 84 ? -8.625 -9.358 3.449 1.00 93.19 84 HIS A CA 1
ATOM 655 C C . HIS A 1 84 ? -7.486 -9.867 4.340 1.00 93.19 84 HIS A C 1
ATOM 657 O O . HIS A 1 84 ? -6.847 -10.869 4.019 1.00 93.19 84 HIS A O 1
ATOM 663 N N . GLY A 1 85 ? -7.221 -9.164 5.442 1.00 91.38 85 GLY A N 1
ATOM 664 C CA . GLY A 1 85 ? -6.122 -9.445 6.346 1.00 91.38 85 GLY A CA 1
ATOM 665 C C . GLY A 1 85 ? -4.744 -9.323 5.691 1.00 91.38 85 GLY A C 1
ATOM 666 O O . GLY A 1 85 ? -4.576 -8.939 4.524 1.00 91.38 85 GLY A O 1
ATOM 667 N N . ALA A 1 86 ? -3.748 -9.678 6.494 1.00 92.12 86 ALA A N 1
ATOM 668 C CA . ALA A 1 86 ? -2.359 -9.826 6.100 1.00 92.12 86 ALA A CA 1
ATOM 669 C C . ALA A 1 86 ? -1.933 -11.282 6.292 1.00 92.12 86 ALA A C 1
ATOM 671 O O . ALA A 1 86 ? -2.195 -11.870 7.344 1.00 92.12 86 ALA A O 1
ATOM 672 N N . ARG A 1 87 ? -1.227 -11.858 5.312 1.00 89.44 87 ARG A N 1
ATOM 673 C CA . ARG A 1 87 ? -0.695 -13.228 5.425 1.00 89.44 87 ARG A CA 1
ATOM 674 C C . ARG A 1 87 ? 0.335 -13.389 6.539 1.00 89.44 87 ARG A C 1
ATOM 676 O O . ARG A 1 87 ? 0.594 -14.507 6.975 1.00 89.44 87 ARG A O 1
ATOM 683 N N . THR A 1 88 ? 0.954 -12.294 6.970 1.00 88.44 88 THR A N 1
ATOM 684 C CA . THR A 1 88 ? 1.980 -12.280 8.014 1.00 88.44 88 THR A CA 1
ATOM 685 C C . THR A 1 88 ? 1.680 -11.188 9.035 1.00 88.44 88 THR A C 1
ATOM 687 O O . THR A 1 88 ? 1.050 -10.188 8.699 1.00 88.44 88 THR A O 1
ATOM 690 N N . SER A 1 89 ? 2.194 -11.330 10.257 1.00 89.00 89 SER A N 1
ATOM 691 C CA . SER A 1 89 ? 2.098 -10.296 11.301 1.00 89.00 89 SER A CA 1
ATOM 692 C C . SER A 1 89 ? 2.870 -9.012 10.968 1.00 89.00 89 SER A C 1
ATOM 694 O O . SER A 1 89 ? 2.676 -7.982 11.605 1.00 89.00 89 SER A O 1
ATOM 696 N N . ILE A 1 90 ? 3.740 -9.047 9.951 1.00 91.50 90 ILE A N 1
ATOM 697 C CA . ILE A 1 90 ? 4.459 -7.865 9.460 1.00 91.50 90 ILE A CA 1
ATOM 698 C C . ILE A 1 90 ? 3.488 -6.904 8.750 1.00 91.50 90 ILE A C 1
ATOM 700 O O . ILE A 1 90 ? 3.735 -5.698 8.716 1.00 91.50 90 ILE A O 1
ATOM 704 N N . GLY A 1 91 ? 2.375 -7.421 8.221 1.00 94.81 91 GLY A N 1
ATOM 705 C CA . GLY A 1 91 ? 1.384 -6.682 7.446 1.00 94.81 91 GLY A CA 1
ATOM 706 C C . GLY A 1 91 ? 1.241 -7.225 6.024 1.00 94.81 91 GLY A C 1
ATOM 707 O O . GLY A 1 91 ? 1.649 -8.351 5.729 1.00 94.81 91 GLY A O 1
ATOM 708 N N . VAL A 1 92 ? 0.644 -6.420 5.143 1.00 96.62 92 VAL A N 1
ATOM 709 C CA . VAL A 1 92 ? 0.439 -6.762 3.727 1.00 96.62 92 VAL A CA 1
ATOM 710 C C . VAL A 1 92 ? 1.765 -6.587 2.995 1.00 96.62 92 VAL A C 1
ATOM 712 O O . VAL A 1 92 ? 2.228 -5.464 2.789 1.00 96.62 92 VAL A O 1
ATOM 715 N N . VAL A 1 93 ? 2.392 -7.697 2.616 1.00 96.25 93 VAL A N 1
ATOM 716 C CA . VAL A 1 93 ? 3.717 -7.704 1.988 1.00 96.25 93 VAL A CA 1
ATOM 717 C C . VAL A 1 93 ? 3.587 -7.537 0.478 1.00 96.25 93 VAL A C 1
ATOM 719 O O . VAL A 1 93 ? 2.845 -8.270 -0.171 1.00 96.25 93 VAL A O 1
ATOM 722 N N . GLY A 1 94 ? 4.352 -6.606 -0.091 1.00 95.56 94 GLY A N 1
ATOM 723 C CA . GLY A 1 94 ? 4.491 -6.417 -1.533 1.00 95.56 94 GLY A CA 1
ATOM 724 C C . GLY A 1 94 ? 5.846 -6.894 -2.051 1.00 95.56 94 GLY A C 1
ATOM 725 O O . GLY A 1 94 ? 6.880 -6.620 -1.436 1.00 95.56 94 GLY A O 1
ATOM 726 N N . GLY A 1 95 ? 5.883 -7.593 -3.186 1.00 94.31 95 GLY A N 1
ATOM 727 C CA . GLY A 1 95 ? 7.132 -8.076 -3.781 1.00 94.31 95 GLY A CA 1
ATOM 728 C C . GLY A 1 95 ? 6.933 -8.985 -4.992 1.00 94.31 95 GLY A C 1
ATOM 729 O O . GLY A 1 95 ? 5.864 -9.007 -5.586 1.00 94.31 95 GLY A O 1
ATOM 730 N N . ARG A 1 96 ? 7.967 -9.751 -5.363 1.00 92.19 96 ARG A N 1
ATOM 731 C CA . ARG A 1 96 ? 7.897 -10.713 -6.487 1.00 92.19 96 ARG A CA 1
ATOM 732 C C . ARG A 1 96 ? 7.754 -12.173 -6.060 1.00 92.19 96 ARG A C 1
ATOM 734 O O . ARG A 1 96 ? 7.679 -13.058 -6.907 1.00 92.19 96 ARG A O 1
ATOM 741 N N . ALA A 1 97 ? 7.849 -12.471 -4.765 1.00 88.75 97 ALA A N 1
ATOM 742 C CA . ALA A 1 97 ? 7.757 -13.849 -4.297 1.00 88.75 97 ALA A CA 1
ATOM 743 C C . ALA A 1 97 ? 6.309 -14.362 -4.357 1.00 88.75 97 ALA A C 1
ATOM 745 O O . ALA A 1 97 ? 5.391 -13.664 -3.960 1.00 88.75 97 ALA A O 1
ATOM 746 N N . GLY A 1 98 ? 6.092 -15.622 -4.746 1.00 86.69 98 GLY A N 1
ATOM 747 C CA . GLY A 1 98 ? 4.735 -16.192 -4.857 1.00 86.69 98 GLY A CA 1
ATOM 748 C C . GLY A 1 98 ? 3.932 -16.288 -3.546 1.00 86.69 98 GLY A C 1
ATOM 749 O O . GLY A 1 98 ? 2.778 -16.700 -3.559 1.00 86.69 98 GLY A O 1
ATOM 750 N N . HIS A 1 99 ? 4.521 -15.932 -2.400 1.00 87.19 99 HIS A N 1
ATOM 751 C CA . HIS A 1 99 ? 3.854 -15.926 -1.095 1.00 87.19 99 HIS A CA 1
ATOM 752 C C . HIS A 1 99 ? 3.613 -14.518 -0.526 1.00 87.19 99 HIS A C 1
ATOM 754 O O . HIS A 1 99 ? 3.297 -14.395 0.655 1.00 87.19 99 HIS A O 1
ATOM 760 N N . VAL A 1 100 ? 3.770 -13.466 -1.332 1.00 94.06 100 VAL A N 1
ATOM 761 C CA . VAL A 1 100 ? 3.427 -12.099 -0.914 1.00 94.06 100 VAL A CA 1
ATOM 762 C C . VAL A 1 100 ? 1.919 -11.838 -1.043 1.00 94.06 100 VAL A C 1
ATOM 764 O O . VAL A 1 100 ? 1.187 -12.654 -1.609 1.00 94.06 100 VAL A O 1
ATOM 767 N N . ASP A 1 101 ? 1.441 -10.736 -0.467 1.00 95.88 101 ASP A N 1
ATOM 768 C CA . ASP A 1 101 ? 0.044 -10.293 -0.553 1.00 95.88 101 ASP A CA 1
ATOM 769 C C . ASP A 1 101 ? -0.234 -9.432 -1.794 1.00 95.88 101 ASP A C 1
ATOM 771 O O . ASP A 1 101 ? -1.373 -9.382 -2.255 1.00 95.88 101 ASP A O 1
ATOM 775 N N . LEU A 1 102 ? 0.793 -8.730 -2.288 1.00 95.75 102 LEU A N 1
ATOM 776 C CA . LEU A 1 102 ? 0.749 -7.858 -3.462 1.00 95.75 102 LEU A CA 1
ATOM 777 C C . LEU A 1 102 ? 1.921 -8.165 -4.389 1.00 95.75 102 LEU A C 1
ATOM 779 O O . LEU A 1 102 ? 3.076 -7.882 -4.063 1.00 95.75 102 LEU A O 1
ATOM 783 N N . VAL A 1 103 ? 1.629 -8.735 -5.552 1.00 95.50 103 VAL A N 1
ATOM 784 C CA . VAL A 1 103 ? 2.655 -9.114 -6.523 1.00 95.50 103 VAL A CA 1
ATOM 785 C C . VAL A 1 103 ? 3.015 -7.916 -7.399 1.00 95.50 103 VAL A C 1
ATOM 787 O O . VAL A 1 103 ? 2.144 -7.202 -7.889 1.00 95.50 103 VAL A O 1
ATOM 790 N N . PHE A 1 104 ? 4.310 -7.693 -7.604 1.00 93.06 104 PHE A N 1
ATOM 791 C CA . PHE A 1 104 ? 4.840 -6.681 -8.515 1.00 93.06 104 PHE A CA 1
ATOM 792 C C . PHE A 1 104 ? 5.588 -7.332 -9.683 1.00 93.06 104 PHE A C 1
ATOM 794 O O . PHE A 1 104 ? 6.115 -8.440 -9.561 1.00 93.06 104 PHE A O 1
ATOM 801 N N . GLN A 1 105 ? 5.677 -6.615 -10.809 1.00 90.00 105 GLN A N 1
ATOM 802 C CA . GLN A 1 105 ? 6.431 -7.061 -11.985 1.00 90.00 105 GLN A CA 1
ATOM 803 C C . GLN A 1 105 ? 7.885 -7.388 -11.647 1.00 90.00 105 GLN A C 1
ATOM 805 O O . GLN A 1 105 ? 8.530 -6.625 -10.932 1.00 90.00 105 GLN A O 1
ATOM 810 N N . ASN A 1 106 ? 8.416 -8.477 -12.211 1.00 87.44 106 ASN A N 1
ATOM 811 C CA . ASN A 1 106 ? 9.812 -8.879 -12.041 1.00 87.44 106 ASN A CA 1
ATOM 812 C C . ASN A 1 106 ? 10.737 -8.026 -12.928 1.00 87.44 106 ASN A C 1
ATOM 814 O O . ASN A 1 106 ? 10.962 -8.352 -14.092 1.00 87.44 106 ASN A O 1
ATOM 818 N N . ILE A 1 107 ? 11.284 -6.941 -12.380 1.00 79.00 107 ILE A N 1
ATOM 819 C CA . ILE A 1 107 ? 12.265 -6.081 -13.057 1.00 79.00 107 ILE A CA 1
ATOM 820 C C . ILE A 1 107 ? 13.670 -6.664 -12.825 1.00 79.00 107 ILE A C 1
ATOM 822 O O . ILE A 1 107 ? 14.112 -6.764 -11.671 1.00 79.00 107 ILE A O 1
ATOM 826 N N . PRO A 1 108 ? 14.408 -7.034 -13.888 1.00 76.12 108 PRO A N 1
ATOM 827 C CA . PRO A 1 108 ? 15.734 -7.626 -13.759 1.00 76.12 108 PRO A CA 1
ATOM 828 C C . PRO A 1 108 ? 16.714 -6.746 -12.966 1.00 76.12 108 PRO A C 1
ATOM 830 O O . PRO A 1 108 ? 16.837 -5.545 -13.196 1.00 76.12 108 PRO A O 1
ATOM 833 N N . GLY A 1 109 ? 17.459 -7.366 -12.047 1.00 70.75 109 GLY A N 1
ATOM 834 C CA . GLY A 1 109 ? 18.654 -6.772 -11.437 1.00 70.75 109 GLY A CA 1
ATOM 835 C C . GLY A 1 109 ? 18.448 -5.806 -10.265 1.00 70.75 109 GLY A C 1
ATOM 836 O O . GLY A 1 109 ? 19.448 -5.301 -9.764 1.00 70.75 109 GLY A O 1
ATOM 837 N N . ARG A 1 110 ? 17.216 -5.533 -9.801 1.00 66.38 110 ARG A N 1
ATOM 838 C CA . ARG A 1 110 ? 16.988 -4.585 -8.678 1.00 66.38 110 ARG A CA 1
ATOM 839 C C . ARG A 1 110 ? 15.904 -4.971 -7.671 1.00 66.38 110 ARG A C 1
ATOM 841 O O . ARG A 1 110 ? 15.551 -4.155 -6.821 1.00 66.38 110 ARG A O 1
ATOM 848 N N . GLN A 1 111 ? 15.369 -6.188 -7.744 1.00 65.62 111 GLN A N 1
ATOM 849 C CA . GLN A 1 111 ? 14.185 -6.544 -6.967 1.00 65.62 111 GLN A CA 1
ATOM 850 C C . GLN A 1 111 ? 14.420 -7.590 -5.883 1.00 65.62 111 GLN A C 1
ATOM 852 O O . GLN A 1 111 ? 14.795 -8.743 -6.141 1.00 65.62 111 GLN A O 1
ATOM 857 N N . ALA A 1 112 ? 14.133 -7.171 -4.652 1.00 79.19 112 ALA A N 1
ATOM 858 C CA . ALA A 1 112 ? 14.052 -8.051 -3.504 1.00 79.19 112 ALA A CA 1
ATOM 859 C C . ALA A 1 112 ? 12.840 -8.983 -3.645 1.00 79.19 112 ALA A C 1
ATOM 861 O O . ALA A 1 112 ? 11.858 -8.686 -4.324 1.00 79.19 112 ALA A O 1
ATOM 862 N N . ARG A 1 113 ? 12.900 -10.156 -3.009 1.00 88.56 113 ARG A N 1
ATOM 863 C CA . ARG A 1 113 ? 11.758 -11.090 -2.985 1.00 88.56 113 ARG A CA 1
ATOM 864 C C . ARG A 1 113 ? 10.532 -10.447 -2.324 1.00 88.56 113 ARG A C 1
ATOM 866 O O . ARG A 1 113 ? 9.424 -10.613 -2.829 1.00 88.56 113 ARG A O 1
ATOM 873 N N . SER A 1 114 ? 10.785 -9.657 -1.285 1.00 91.06 114 SER A N 1
ATOM 874 C CA . SER A 1 114 ? 9.827 -8.816 -0.571 1.00 91.06 114 SER A CA 1
ATOM 875 C C . SER A 1 114 ? 10.384 -7.395 -0.560 1.00 91.06 114 SER A C 1
ATOM 877 O O . SER A 1 114 ? 11.506 -7.183 -0.110 1.00 91.06 114 SER A O 1
ATOM 879 N N . HIS A 1 115 ? 9.645 -6.442 -1.116 1.00 90.94 115 HIS A N 1
ATOM 880 C CA . HIS A 1 115 ? 10.086 -5.054 -1.243 1.00 90.94 115 HIS A CA 1
ATOM 881 C C . HIS A 1 115 ? 9.701 -4.229 -0.024 1.00 90.94 115 HIS A C 1
ATOM 883 O O . HIS A 1 115 ? 10.536 -3.537 0.555 1.00 90.94 115 HIS A O 1
ATOM 889 N N . LEU A 1 116 ? 8.432 -4.320 0.359 1.00 95.19 116 LEU A N 1
ATOM 890 C CA . LEU A 1 116 ? 7.858 -3.519 1.424 1.00 95.19 116 LEU A CA 1
ATOM 891 C C . LEU A 1 116 ? 6.724 -4.268 2.120 1.00 95.19 116 LEU A C 1
ATOM 893 O O . LEU A 1 116 ? 6.203 -5.251 1.593 1.00 95.19 116 LEU A O 1
ATOM 897 N N . ALA A 1 117 ? 6.329 -3.769 3.281 1.00 96.12 117 ALA A N 1
ATOM 898 C CA . ALA A 1 117 ? 5.102 -4.151 3.954 1.00 96.12 117 ALA A CA 1
ATOM 899 C C . ALA A 1 117 ? 4.270 -2.911 4.272 1.00 96.12 117 ALA A C 1
ATOM 901 O O . ALA A 1 117 ? 4.789 -1.924 4.795 1.00 96.12 117 ALA A O 1
ATOM 902 N N . PHE A 1 118 ? 2.975 -2.988 3.989 1.00 96.50 118 PHE A N 1
ATOM 903 C CA . PHE A 1 118 ? 1.996 -2.054 4.522 1.00 96.50 118 PHE A CA 1
ATOM 904 C C . PHE A 1 118 ? 1.561 -2.536 5.895 1.00 96.50 118 PHE A C 1
ATOM 906 O O . PHE A 1 118 ? 1.080 -3.662 6.049 1.00 96.50 118 PHE A O 1
ATOM 913 N N . THR A 1 119 ? 1.745 -1.683 6.890 1.00 95.81 119 THR A N 1
ATOM 914 C CA . THR A 1 119 ? 1.418 -1.985 8.280 1.00 95.81 119 THR A CA 1
ATOM 915 C C . THR A 1 119 ? 0.894 -0.737 8.975 1.00 95.81 119 THR A C 1
ATOM 917 O O . THR A 1 119 ? 0.700 0.301 8.341 1.00 95.81 119 THR A O 1
ATOM 920 N N . LEU A 1 120 ? 0.634 -0.852 10.270 1.00 95.50 120 LEU A N 1
ATOM 921 C CA . LEU A 1 120 ? 0.079 0.208 11.096 1.00 95.50 120 LEU A CA 1
ATOM 922 C C . LEU A 1 120 ? 1.084 0.544 12.196 1.00 95.50 120 LEU A C 1
ATOM 924 O O . LEU A 1 120 ? 1.581 -0.361 12.871 1.00 95.50 120 LEU A O 1
ATOM 928 N N . ASP A 1 121 ? 1.401 1.827 12.351 1.00 94.69 121 ASP A N 1
ATOM 929 C CA . ASP A 1 121 ? 2.298 2.308 13.404 1.00 94.69 121 ASP A CA 1
ATOM 930 C C . ASP A 1 121 ? 1.664 2.199 14.802 1.00 94.69 121 ASP A C 1
ATOM 932 O O . ASP A 1 121 ? 0.553 1.697 14.955 1.00 94.69 121 ASP A O 1
ATOM 936 N N . GLU A 1 122 ? 2.367 2.650 15.838 1.00 94.44 122 GLU A N 1
ATOM 937 C CA . GLU A 1 122 ? 1.903 2.593 17.235 1.00 94.44 122 GLU A CA 1
ATOM 938 C C . GLU A 1 122 ? 0.606 3.378 17.472 1.00 94.44 122 GLU A C 1
ATOM 940 O O . GLU A 1 122 ? -0.184 3.031 18.344 1.00 94.44 122 GLU A O 1
ATOM 945 N N . THR A 1 123 ? 0.344 4.387 16.642 1.00 95.06 123 THR A N 1
ATOM 946 C CA . THR A 1 123 ? -0.886 5.189 16.651 1.00 95.06 123 THR A CA 1
ATOM 947 C C . THR A 1 123 ? -1.958 4.647 15.705 1.00 95.06 123 THR A C 1
ATOM 949 O O . THR A 1 123 ? -2.926 5.335 15.391 1.00 95.06 123 THR A O 1
ATOM 952 N N . ASN A 1 124 ? -1.795 3.405 15.242 1.00 95.19 124 ASN A N 1
ATOM 953 C CA . ASN A 1 124 ? -2.698 2.712 14.329 1.00 95.19 124 ASN A CA 1
ATOM 954 C C . ASN A 1 124 ? -2.839 3.399 12.956 1.00 95.19 124 ASN A C 1
ATOM 956 O O . ASN A 1 124 ? -3.826 3.186 12.248 1.00 95.19 124 ASN A O 1
ATOM 960 N N . MET A 1 125 ? -1.855 4.204 12.553 1.00 94.50 125 MET A N 1
ATOM 961 C CA . MET A 1 125 ? -1.844 4.898 11.268 1.00 94.50 125 MET A CA 1
ATOM 962 C C . MET A 1 125 ? -1.132 4.069 10.188 1.00 94.50 125 MET A C 1
ATOM 964 O O . MET A 1 125 ? -0.096 3.460 10.469 1.00 94.50 125 MET A O 1
ATOM 968 N N . PRO A 1 126 ? -1.629 4.051 8.935 1.00 95.62 126 PRO A N 1
ATOM 969 C CA . PRO A 1 126 ? -0.977 3.324 7.849 1.00 95.62 126 PRO A CA 1
ATOM 970 C C . PRO A 1 126 ? 0.422 3.856 7.515 1.00 95.62 126 PRO A C 1
ATOM 972 O O . PRO A 1 126 ? 0.621 5.050 7.268 1.00 95.62 126 PRO A O 1
ATOM 975 N N . ILE A 1 127 ? 1.384 2.937 7.434 1.00 95.56 127 ILE A N 1
ATOM 976 C CA . ILE A 1 127 ? 2.776 3.195 7.056 1.00 95.56 127 ILE A CA 1
ATOM 977 C C . ILE A 1 127 ? 3.273 2.154 6.044 1.00 95.56 127 ILE A C 1
ATOM 979 O O . ILE A 1 127 ? 2.801 1.014 6.010 1.00 95.56 127 ILE A O 1
ATOM 983 N N . ALA A 1 128 ? 4.261 2.534 5.232 1.00 95.12 128 ALA A N 1
ATOM 984 C CA . ALA A 1 128 ? 4.998 1.614 4.369 1.00 95.12 128 ALA A CA 1
ATOM 985 C C . ALA A 1 128 ? 6.388 1.359 4.965 1.00 95.12 128 ALA A C 1
ATOM 987 O O . ALA A 1 128 ? 7.201 2.274 5.070 1.00 95.12 128 ALA A O 1
ATOM 988 N N . ARG A 1 129 ? 6.682 0.109 5.331 1.00 94.19 129 ARG A N 1
ATOM 989 C CA . ARG A 1 129 ? 8.004 -0.311 5.814 1.00 94.19 129 ARG A CA 1
ATOM 990 C C . ARG A 1 129 ? 8.796 -0.957 4.688 1.00 94.19 129 ARG A C 1
ATOM 992 O O . ARG A 1 129 ? 8.327 -1.909 4.071 1.00 94.19 129 ARG A O 1
ATOM 999 N N . ASN A 1 130 ? 10.014 -0.484 4.448 1.00 93.38 130 ASN A N 1
ATOM 1000 C CA . ASN A 1 130 ? 10.944 -1.126 3.522 1.00 93.38 130 ASN A CA 1
ATOM 1001 C C . ASN A 1 130 ? 11.462 -2.449 4.122 1.00 93.38 130 ASN A C 1
ATOM 1003 O O . ASN A 1 130 ? 11.978 -2.450 5.236 1.00 93.38 130 ASN A O 1
ATOM 1007 N N . LEU A 1 131 ? 11.391 -3.558 3.381 1.00 92.19 131 LEU A N 1
ATOM 1008 C CA . LEU A 1 131 ? 11.861 -4.882 3.827 1.00 92.19 131 LEU A CA 1
ATOM 1009 C C . LEU A 1 131 ? 13.253 -5.232 3.273 1.00 92.19 131 LEU A C 1
ATOM 1011 O O . LEU A 1 131 ? 13.541 -6.383 2.951 1.00 92.19 131 LEU A O 1
ATOM 1015 N N . GLY A 1 132 ? 14.120 -4.226 3.133 1.00 84.50 132 GLY A N 1
ATOM 1016 C CA . GLY A 1 132 ? 15.462 -4.398 2.570 1.00 84.50 132 GLY A CA 1
ATOM 1017 C C . GLY A 1 132 ? 15.491 -4.407 1.040 1.00 84.50 132 GLY A C 1
ATOM 1018 O O . GLY A 1 132 ? 16.355 -5.046 0.439 1.00 84.50 132 GLY A O 1
ATOM 1019 N N . SER A 1 133 ? 14.558 -3.707 0.385 1.00 83.06 133 SER A N 1
ATOM 1020 C CA . SER A 1 133 ? 14.629 -3.509 -1.064 1.00 83.06 133 SER A CA 1
ATOM 1021 C C . SER A 1 133 ? 15.888 -2.725 -1.455 1.00 83.06 133 SER A C 1
ATOM 1023 O O . SER A 1 133 ? 16.224 -1.712 -0.841 1.00 83.06 133 SER A O 1
ATOM 1025 N N . THR A 1 134 ? 16.579 -3.175 -2.505 1.00 77.25 134 THR A N 1
ATOM 1026 C CA . THR A 1 134 ? 17.839 -2.568 -2.974 1.00 77.25 134 THR A CA 1
ATOM 1027 C C . THR A 1 134 ? 17.642 -1.158 -3.542 1.00 77.25 134 THR A C 1
ATOM 1029 O O . THR A 1 134 ? 18.537 -0.327 -3.439 1.00 77.25 134 THR A O 1
ATOM 1032 N N . GLY A 1 135 ? 16.472 -0.877 -4.129 1.00 73.81 135 GLY A N 1
ATOM 1033 C CA . GLY A 1 135 ? 16.102 0.464 -4.608 1.00 73.81 135 GLY A CA 1
ATOM 1034 C C . GLY A 1 135 ? 15.615 1.411 -3.505 1.00 73.81 135 GLY A C 1
ATOM 1035 O O . GLY A 1 135 ? 15.547 2.619 -3.724 1.00 73.81 135 GLY A O 1
ATOM 1036 N N . GLY A 1 136 ? 15.318 0.872 -2.318 1.00 80.56 136 GLY A N 1
ATOM 1037 C CA . GLY A 1 136 ? 14.625 1.580 -1.251 1.00 80.56 136 GLY A CA 1
ATOM 1038 C C . GLY A 1 136 ? 13.139 1.778 -1.559 1.00 80.56 136 GLY A C 1
ATOM 1039 O O . GLY A 1 136 ? 12.738 1.960 -2.701 1.00 80.56 136 GLY A O 1
ATOM 1040 N N . THR A 1 137 ? 12.312 1.759 -0.517 1.00 90.38 137 THR A N 1
ATOM 1041 C CA . THR A 1 137 ? 10.933 2.260 -0.582 1.00 90.38 137 THR A CA 1
ATOM 1042 C C . THR A 1 137 ? 10.930 3.665 -0.005 1.00 90.38 137 THR A C 1
ATOM 1044 O O . THR A 1 137 ? 11.477 3.875 1.078 1.00 90.38 137 THR A O 1
ATOM 1047 N N . LYS A 1 138 ? 10.360 4.626 -0.730 1.00 93.75 138 LYS A N 1
ATOM 1048 C CA . LYS A 1 138 ? 10.305 6.032 -0.326 1.00 93.75 138 LYS A CA 1
ATOM 1049 C C . LYS A 1 138 ? 8.872 6.524 -0.415 1.00 93.75 138 LYS A C 1
ATOM 1051 O O . LYS A 1 138 ? 8.190 6.261 -1.400 1.00 93.75 138 LYS A O 1
ATOM 1056 N N . VAL A 1 139 ? 8.436 7.268 0.590 1.00 93.31 139 VAL A N 1
ATOM 1057 C CA . VAL A 1 139 ? 7.201 8.045 0.510 1.00 93.31 139 VAL A CA 1
ATOM 1058 C C . VAL A 1 139 ? 7.601 9.492 0.294 1.00 93.31 139 VAL A C 1
ATOM 1060 O O . VAL A 1 139 ? 8.510 9.980 0.965 1.00 93.31 139 VAL A O 1
ATOM 1063 N N . THR A 1 140 ? 6.966 10.170 -0.654 1.00 93.12 140 THR A N 1
ATOM 1064 C CA . THR A 1 140 ? 7.215 11.586 -0.912 1.00 93.12 140 THR A CA 1
ATOM 1065 C C . THR A 1 140 ? 5.928 12.399 -0.895 1.00 93.12 140 THR A C 1
ATOM 1067 O O . THR A 1 140 ? 4.852 11.913 -1.238 1.00 93.12 140 THR A O 1
ATOM 1070 N N . TYR A 1 141 ? 6.050 13.657 -0.489 1.00 91.56 141 TYR A N 1
ATOM 1071 C CA . TYR A 1 141 ? 5.002 14.668 -0.473 1.00 91.56 141 TYR A CA 1
ATOM 1072 C C . TYR A 1 141 ? 5.496 15.828 -1.327 1.00 91.56 141 TYR A C 1
ATOM 1074 O O . TYR A 1 141 ? 6.408 16.540 -0.921 1.00 91.56 141 TYR A O 1
ATOM 1082 N N . ASN A 1 142 ? 4.965 15.981 -2.541 1.00 89.31 142 ASN A N 1
ATOM 1083 C CA . ASN A 1 142 ? 5.469 16.955 -3.523 1.00 89.31 142 ASN A CA 1
ATOM 1084 C C . ASN A 1 142 ? 6.996 16.900 -3.733 1.00 89.31 142 ASN A C 1
ATOM 1086 O O . ASN A 1 142 ? 7.644 17.926 -3.914 1.00 89.31 142 ASN A O 1
ATOM 1090 N N . GLY A 1 143 ? 7.578 15.701 -3.687 1.00 87.81 143 GLY A N 1
ATOM 1091 C CA . GLY A 1 143 ? 9.023 15.498 -3.830 1.00 87.81 143 GLY A CA 1
ATOM 1092 C C . GLY A 1 143 ? 9.816 15.515 -2.519 1.00 87.81 143 GLY A C 1
ATOM 1093 O O . GLY A 1 143 ? 10.928 14.993 -2.504 1.00 87.81 143 GLY A O 1
ATOM 1094 N N . GLU A 1 144 ? 9.244 15.998 -1.414 1.00 89.44 144 GLU A N 1
ATOM 1095 C CA . GLU A 1 144 ? 9.886 15.948 -0.096 1.00 89.44 144 GLU A CA 1
ATOM 1096 C C . GLU A 1 144 ? 9.721 14.565 0.546 1.00 89.44 144 GLU A C 1
ATOM 1098 O O . GLU A 1 144 ? 8.629 13.996 0.482 1.00 89.44 144 GLU A O 1
ATOM 1103 N N . PRO A 1 145 ? 10.757 13.992 1.178 1.00 88.75 145 PRO A N 1
ATOM 1104 C CA . PRO A 1 145 ? 10.659 12.684 1.810 1.00 88.75 145 PRO A CA 1
ATOM 1105 C C . PRO A 1 145 ? 9.696 12.703 3.005 1.00 88.75 145 PRO A C 1
ATOM 1107 O O . PRO A 1 145 ? 9.632 13.653 3.784 1.00 88.75 145 PRO A O 1
ATOM 1110 N N . GLY A 1 146 ? 8.968 11.607 3.187 1.00 85.19 146 GLY A N 1
ATOM 1111 C CA . GLY A 1 146 ? 8.132 11.374 4.352 1.00 85.19 146 GLY A CA 1
ATOM 1112 C C . GLY A 1 146 ? 8.089 9.903 4.750 1.00 85.19 146 GLY A C 1
ATOM 1113 O O . GLY A 1 146 ? 8.612 9.034 4.058 1.00 85.19 146 GLY A O 1
ATOM 1114 N N . GLU A 1 147 ? 7.479 9.644 5.903 1.00 78.81 147 GLU A N 1
ATOM 1115 C CA . GLU A 1 147 ? 7.454 8.313 6.527 1.00 78.81 147 GLU A CA 1
ATOM 1116 C C . GLU A 1 147 ? 6.045 7.701 6.563 1.00 78.81 147 GLU A C 1
ATOM 1118 O O . GLU A 1 147 ? 5.863 6.501 6.365 1.00 78.81 147 GLU A O 1
ATOM 1123 N N . ARG A 1 148 ? 5.024 8.537 6.780 1.00 87.25 148 ARG A N 1
ATOM 1124 C CA . ARG A 1 148 ? 3.619 8.117 6.895 1.00 87.25 148 ARG A CA 1
ATOM 1125 C C . ARG A 1 148 ? 2.924 8.118 5.537 1.00 87.25 148 ARG A C 1
ATOM 1127 O O . ARG A 1 148 ? 3.378 8.809 4.631 1.00 87.25 148 ARG A O 1
ATOM 1134 N N . LEU A 1 149 ? 1.812 7.391 5.410 1.00 88.38 149 LEU A N 1
ATOM 1135 C CA . LEU A 1 149 ? 0.998 7.327 4.184 1.00 88.38 149 LEU A CA 1
ATOM 1136 C C . LEU A 1 149 ? -0.268 8.196 4.231 1.00 88.38 149 LEU A C 1
ATOM 1138 O O . LEU A 1 149 ? -1.149 8.048 3.390 1.00 88.38 149 LEU A O 1
ATOM 1142 N N . ILE A 1 150 ? -0.376 9.094 5.206 1.00 85.88 150 ILE A N 1
ATOM 1143 C CA . ILE A 1 150 ? -1.545 9.960 5.384 1.00 85.88 150 ILE A CA 1
ATOM 1144 C C . ILE A 1 150 ? -1.287 11.306 4.715 1.00 85.88 150 ILE A C 1
ATOM 1146 O O . ILE A 1 150 ? -0.177 11.825 4.787 1.00 85.88 150 ILE A O 1
ATOM 1150 N N . ALA A 1 151 ? -2.314 11.886 4.092 1.00 80.06 151 ALA A N 1
ATOM 1151 C CA . ALA A 1 151 ? -2.232 13.221 3.512 1.00 80.06 151 ALA A CA 1
ATOM 1152 C C . ALA A 1 151 ? -1.691 14.248 4.523 1.00 80.06 151 ALA A C 1
ATOM 1154 O O . ALA A 1 151 ? -2.114 14.301 5.679 1.00 80.06 151 ALA A O 1
ATOM 1155 N N . LYS A 1 152 ? -0.749 15.081 4.072 1.00 74.94 152 LYS A N 1
ATOM 1156 C CA . LYS A 1 152 ? -0.240 16.223 4.839 1.00 74.94 152 LYS A CA 1
ATOM 1157 C C . LYS A 1 152 ? -0.766 17.498 4.191 1.00 74.94 152 LYS A C 1
ATOM 1159 O O . LYS A 1 152 ? -0.276 17.909 3.140 1.00 74.94 152 LYS A O 1
ATOM 1164 N N . GLY A 1 153 ? -1.780 18.106 4.806 1.00 81.56 153 GLY A N 1
ATOM 1165 C CA . GLY A 1 153 ? -2.478 19.255 4.228 1.00 81.56 153 GLY A CA 1
ATOM 1166 C C . GLY A 1 153 ? -3.220 18.862 2.950 1.00 81.56 153 GLY A C 1
ATOM 1167 O O . GLY A 1 153 ? -4.012 17.927 2.962 1.00 81.56 153 GLY A O 1
ATOM 1168 N N . THR A 1 154 ? -2.938 19.554 1.847 1.00 81.31 154 THR A N 1
ATOM 1169 C CA . THR A 1 154 ? -3.541 19.302 0.525 1.00 81.31 154 THR A CA 1
ATOM 1170 C C . THR A 1 154 ? -2.744 18.311 -0.328 1.00 81.31 154 THR A C 1
ATOM 1172 O O . THR A 1 154 ? -3.047 18.117 -1.504 1.00 81.31 154 THR A O 1
ATOM 1175 N N . HIS A 1 155 ? -1.689 17.706 0.226 1.00 85.44 155 HIS A N 1
ATOM 1176 C CA . HIS A 1 155 ? -0.764 16.877 -0.536 1.00 85.44 155 HIS A CA 1
ATOM 1177 C C . HIS A 1 155 ? -0.935 15.402 -0.205 1.00 85.44 155 HIS A C 1
ATOM 1179 O O . HIS A 1 155 ? -0.652 14.944 0.908 1.00 85.44 155 HIS A O 1
ATOM 1185 N N . THR A 1 156 ? -1.361 14.654 -1.218 1.00 90.94 156 THR A N 1
ATOM 1186 C CA . THR A 1 156 ? -1.441 13.203 -1.164 1.00 90.94 156 THR A CA 1
ATOM 1187 C C . THR A 1 156 ? -0.043 12.586 -1.300 1.00 90.94 156 THR A C 1
ATOM 1189 O O . THR A 1 156 ? 0.709 12.983 -2.197 1.00 90.94 156 THR A O 1
ATOM 1192 N N . PRO A 1 157 ? 0.317 11.596 -0.472 1.00 94.56 157 PRO A N 1
ATOM 1193 C CA . PRO A 1 157 ? 1.611 10.941 -0.578 1.00 94.56 157 PRO A CA 1
ATOM 1194 C C . PRO A 1 157 ? 1.749 10.133 -1.872 1.00 94.56 157 PRO A C 1
ATOM 1196 O O . PRO A 1 157 ? 0.816 9.463 -2.328 1.00 94.56 157 PRO A O 1
ATOM 1199 N N . ILE A 1 158 ? 2.959 10.155 -2.426 1.00 95.50 158 ILE A N 1
ATOM 1200 C CA . ILE A 1 158 ? 3.397 9.282 -3.512 1.00 95.50 158 ILE A CA 1
ATOM 1201 C C . ILE A 1 158 ? 4.313 8.217 -2.911 1.00 95.50 158 ILE A C 1
ATOM 1203 O O . ILE A 1 158 ? 5.362 8.517 -2.343 1.00 95.50 158 ILE A O 1
ATOM 1207 N N . LEU A 1 159 ? 3.914 6.957 -3.034 1.00 96.38 159 LEU A N 1
ATOM 1208 C CA . LEU A 1 159 ? 4.723 5.804 -2.677 1.00 96.38 159 LEU A CA 1
ATOM 1209 C C . LEU A 1 159 ? 5.572 5.391 -3.878 1.00 96.38 159 LEU A C 1
ATOM 1211 O O . LEU A 1 159 ? 5.061 4.828 -4.845 1.00 96.38 159 LEU A O 1
ATOM 1215 N N . ASN A 1 160 ? 6.876 5.627 -3.786 1.00 95.06 160 ASN A N 1
ATOM 1216 C CA . ASN A 1 160 ? 7.870 5.154 -4.737 1.00 95.06 160 ASN A CA 1
ATOM 1217 C C . ASN A 1 160 ? 8.480 3.843 -4.219 1.00 95.06 160 ASN A C 1
ATOM 1219 O O . ASN A 1 160 ? 9.249 3.823 -3.254 1.00 95.06 160 ASN A O 1
ATOM 1223 N N . ILE A 1 161 ? 8.099 2.735 -4.854 1.00 92.69 161 ILE A N 1
ATOM 1224 C CA . ILE A 1 161 ? 8.635 1.399 -4.555 1.00 92.69 161 ILE A CA 1
ATOM 1225 C C . ILE A 1 161 ? 9.911 1.163 -5.365 1.00 92.69 161 ILE A C 1
ATOM 1227 O O . ILE A 1 161 ? 10.870 0.564 -4.879 1.00 92.69 161 ILE A O 1
ATOM 1231 N N . THR A 1 162 ? 9.889 1.607 -6.622 1.00 90.75 162 THR A N 1
ATOM 1232 C CA . THR A 1 162 ? 11.034 1.691 -7.531 1.00 90.75 162 THR A CA 1
ATOM 1233 C C . THR A 1 162 ? 10.798 2.852 -8.498 1.00 90.75 162 THR A C 1
ATOM 1235 O O . THR A 1 162 ? 9.652 3.259 -8.688 1.00 90.75 162 THR A O 1
ATOM 1238 N N . ASP A 1 163 ? 11.833 3.288 -9.216 1.00 89.62 163 ASP A N 1
ATOM 1239 C CA . ASP A 1 163 ? 11.715 4.290 -10.292 1.00 89.62 163 ASP A CA 1
ATOM 1240 C C . ASP A 1 163 ? 10.642 3.924 -11.343 1.00 89.62 163 ASP A C 1
ATOM 1242 O O . ASP A 1 163 ? 10.075 4.786 -11.997 1.00 89.62 163 ASP A O 1
ATOM 1246 N N . LEU A 1 164 ? 10.315 2.636 -11.485 1.00 91.44 164 LEU A N 1
ATOM 1247 C CA . LEU A 1 164 ? 9.321 2.136 -12.437 1.00 91.44 164 LEU A CA 1
ATOM 1248 C C . LEU A 1 164 ? 7.971 1.789 -11.793 1.00 91.44 164 LEU A C 1
ATOM 1250 O O . LEU A 1 164 ? 7.084 1.314 -12.493 1.00 91.44 164 LEU A O 1
ATOM 1254 N N . LEU A 1 165 ? 7.809 1.987 -10.482 1.00 93.69 165 LEU A N 1
ATOM 1255 C CA . LEU A 1 165 ? 6.622 1.578 -9.732 1.00 93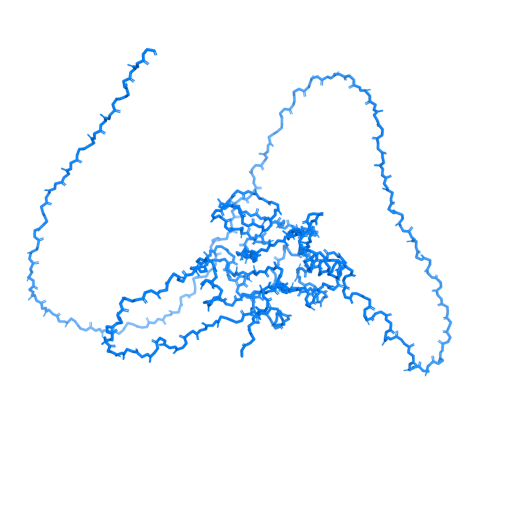.69 165 LEU A CA 1
ATOM 1256 C C . LEU A 1 165 ? 6.263 2.631 -8.681 1.00 93.69 165 LEU A C 1
ATOM 1258 O O . LEU A 1 165 ? 6.833 2.638 -7.582 1.00 93.69 165 LEU A O 1
ATOM 1262 N N . GLN A 1 166 ? 5.303 3.492 -9.024 1.00 95.75 166 GLN A N 1
ATOM 1263 C CA . GLN A 1 166 ? 4.841 4.571 -8.154 1.00 95.75 166 GLN A CA 1
ATOM 1264 C C . GLN A 1 166 ? 3.318 4.577 -8.010 1.00 95.75 166 GLN A C 1
ATOM 1266 O O . GLN A 1 166 ? 2.578 4.521 -8.993 1.00 95.75 166 GLN A O 1
ATOM 1271 N N . PHE A 1 167 ? 2.852 4.704 -6.770 1.00 96.88 167 PHE A N 1
ATOM 1272 C CA . PHE A 1 167 ? 1.432 4.797 -6.444 1.00 96.88 167 PHE A CA 1
ATOM 1273 C C . PHE A 1 167 ? 1.125 6.106 -5.724 1.00 96.88 167 PHE A C 1
ATOM 1275 O O . PHE A 1 167 ? 1.850 6.508 -4.819 1.00 96.88 167 PHE A O 1
ATOM 1282 N N . LYS A 1 168 ? 0.011 6.745 -6.074 1.00 95.88 168 LYS A N 1
ATOM 1283 C CA . LYS A 1 168 ? -0.635 7.748 -5.227 1.00 95.88 168 LYS A CA 1
ATOM 1284 C C . LYS A 1 168 ? -1.420 7.008 -4.143 1.00 95.88 168 LYS A C 1
ATOM 1286 O O . LYS A 1 168 ? -2.207 6.116 -4.464 1.00 95.88 168 LYS A O 1
ATOM 1291 N N . VAL A 1 169 ? -1.198 7.355 -2.878 1.00 95.62 169 VAL A N 1
ATOM 1292 C CA . VAL A 1 169 ? -1.808 6.647 -1.743 1.00 95.62 169 VAL A CA 1
ATOM 1293 C C . VAL A 1 169 ? -2.947 7.465 -1.156 1.00 95.62 169 VAL A C 1
ATOM 1295 O O . VAL A 1 169 ? -2.723 8.571 -0.681 1.00 95.62 169 VAL A O 1
ATOM 1298 N N . ILE A 1 170 ? -4.158 6.912 -1.158 1.00 94.25 170 ILE A N 1
ATOM 1299 C CA . ILE A 1 170 ? -5.336 7.551 -0.560 1.00 94.25 170 ILE A CA 1
ATOM 1300 C C . ILE A 1 170 ? -5.730 6.765 0.687 1.00 94.25 170 ILE A C 1
ATOM 1302 O O . ILE A 1 170 ? -6.044 5.578 0.607 1.00 94.25 170 ILE A O 1
ATOM 1306 N N . VAL A 1 171 ? -5.728 7.426 1.842 1.00 93.81 171 VAL A N 1
ATOM 1307 C CA . VAL A 1 171 ? -6.211 6.862 3.109 1.00 93.81 171 VAL A CA 1
ATOM 1308 C C . VAL A 1 171 ? -7.582 7.471 3.390 1.00 93.81 171 VAL A C 1
ATOM 1310 O O . VAL A 1 171 ? -7.667 8.698 3.482 1.00 93.81 171 VAL A O 1
ATOM 1313 N N . PRO A 1 172 ? -8.660 6.675 3.520 1.00 93.00 172 PRO A N 1
ATOM 1314 C CA . PRO A 1 172 ? -9.973 7.248 3.770 1.00 93.00 172 PRO A CA 1
ATOM 1315 C C . PRO A 1 172 ? -10.013 7.937 5.133 1.00 93.00 172 PRO A C 1
ATOM 1317 O O . PRO A 1 172 ? -9.474 7.413 6.114 1.00 93.00 172 PRO A O 1
ATOM 1320 N N . HIS A 1 173 ? -10.679 9.091 5.184 1.00 90.56 173 HIS A N 1
ATOM 1321 C CA . HIS A 1 173 ? -10.832 9.868 6.408 1.00 90.56 173 HIS A CA 1
ATOM 1322 C C . HIS A 1 173 ? -11.565 9.046 7.471 1.00 90.56 173 HIS A C 1
ATOM 1324 O O . HIS A 1 173 ? -12.632 8.498 7.201 1.00 90.56 173 HIS A O 1
ATOM 1330 N N . ARG A 1 174 ? -10.974 8.935 8.662 1.00 91.06 174 ARG A N 1
ATOM 1331 C CA . ARG A 1 174 ? -11.518 8.168 9.785 1.00 91.06 174 ARG A CA 1
ATOM 1332 C C . ARG A 1 174 ? -10.898 8.615 11.098 1.00 91.06 174 ARG A C 1
ATOM 1334 O O . ARG A 1 174 ? -9.803 9.176 11.113 1.00 91.06 174 ARG A O 1
ATOM 1341 N N . ASP A 1 175 ? -11.572 8.274 12.186 1.00 93.81 175 ASP A N 1
ATOM 1342 C CA . ASP A 1 175 ? -11.015 8.378 13.527 1.00 93.81 175 ASP A CA 1
ATOM 1343 C C . ASP A 1 175 ? -10.194 7.123 13.871 1.00 93.81 175 ASP A C 1
ATOM 1345 O O . ASP A 1 175 ? -10.738 6.039 14.110 1.00 93.81 175 ASP A O 1
ATOM 1349 N N . PHE A 1 176 ? -8.868 7.280 13.899 1.00 93.81 176 PHE A N 1
ATOM 1350 C CA . PHE A 1 176 ? -7.908 6.221 14.231 1.00 93.81 176 PHE A CA 1
ATOM 1351 C C . PHE A 1 176 ? -7.926 5.817 15.717 1.00 93.81 176 PHE A C 1
ATOM 1353 O O . PHE A 1 176 ? -7.363 4.779 16.070 1.00 93.81 176 PHE A O 1
ATOM 1360 N N . ALA A 1 177 ? -8.566 6.614 16.579 1.00 95.06 177 ALA A N 1
ATOM 1361 C CA . ALA A 1 177 ? -8.757 6.317 17.997 1.00 95.06 177 ALA A CA 1
ATOM 1362 C C . ALA A 1 177 ? -10.119 5.664 18.290 1.00 95.06 177 ALA A C 1
ATOM 1364 O O . ALA A 1 177 ? -10.385 5.283 19.432 1.00 95.06 177 ALA A O 1
ATOM 1365 N N . SER A 1 178 ? -10.982 5.510 17.280 1.00 96.56 178 SER A N 1
ATOM 1366 C CA . SER A 1 178 ? -12.297 4.908 17.482 1.00 96.56 178 SER A CA 1
ATOM 1367 C C . SER A 1 178 ? -12.178 3.427 17.888 1.00 96.56 178 SER A C 1
ATOM 1369 O O . SER A 1 178 ? -11.401 2.681 17.278 1.00 96.56 178 SER A O 1
ATOM 1371 N N . PRO A 1 179 ? -12.968 2.949 18.872 1.00 96.81 179 PRO A N 1
ATOM 1372 C CA . PRO A 1 179 ? -12.887 1.563 19.339 1.00 96.81 179 PRO A CA 1
ATOM 1373 C C . PRO A 1 179 ? -13.067 0.527 18.222 1.00 96.81 179 PRO A C 1
ATOM 1375 O O . PRO A 1 179 ? -12.328 -0.452 18.159 1.00 96.81 179 PRO A O 1
ATOM 1378 N N . GLY A 1 180 ? -13.998 0.773 17.292 1.00 96.06 180 GLY A N 1
ATOM 1379 C CA . GLY A 1 180 ? -14.245 -0.129 16.164 1.00 96.06 180 GLY A CA 1
ATOM 1380 C C . GLY A 1 180 ? -13.088 -0.190 15.162 1.00 96.06 180 GLY A C 1
ATOM 1381 O O . GLY A 1 180 ? -12.857 -1.231 14.549 1.00 96.06 180 GLY A O 1
ATOM 1382 N N . TYR A 1 181 ? -12.329 0.897 14.998 1.00 96.38 181 TYR A N 1
ATOM 1383 C CA . TYR A 1 181 ? -11.111 0.874 14.191 1.00 96.38 181 TYR A CA 1
ATOM 1384 C C . TYR A 1 181 ? -9.994 0.112 14.906 1.00 96.38 181 TYR A C 1
ATOM 1386 O O . TYR A 1 181 ? -9.368 -0.750 14.293 1.00 96.38 181 TYR A O 1
ATOM 1394 N N . ILE A 1 182 ? -9.785 0.370 16.202 1.00 96.75 182 ILE A N 1
ATOM 1395 C CA . ILE A 1 182 ? -8.772 -0.321 17.015 1.00 96.75 182 ILE A CA 1
ATOM 1396 C C . ILE A 1 182 ? -8.982 -1.839 16.970 1.00 96.75 182 ILE A C 1
ATOM 1398 O O . ILE A 1 182 ? -8.041 -2.571 16.676 1.00 96.75 182 ILE A O 1
ATOM 1402 N N . GLU A 1 183 ? -10.218 -2.315 17.135 1.00 96.00 183 GLU A N 1
ATOM 1403 C CA . GLU A 1 183 ? -10.534 -3.747 17.055 1.00 96.00 183 GLU A CA 1
ATOM 1404 C C . GLU A 1 183 ? -10.146 -4.358 15.693 1.00 96.00 183 GLU A C 1
ATOM 1406 O O . GLU A 1 183 ? -9.552 -5.439 15.619 1.00 96.00 183 GLU A O 1
ATOM 1411 N N . LYS A 1 184 ? -10.427 -3.649 14.590 1.00 95.75 184 LYS A N 1
ATOM 1412 C CA . LYS A 1 184 ? -10.032 -4.075 13.236 1.00 95.75 184 LYS A CA 1
ATOM 1413 C C . LYS A 1 184 ? -8.513 -4.110 13.071 1.00 95.75 184 LYS A C 1
ATOM 1415 O O . LYS A 1 184 ? -7.990 -5.036 12.447 1.00 95.75 184 LYS A O 1
ATOM 1420 N N . VAL A 1 185 ? -7.808 -3.129 13.631 1.00 95.12 185 VAL A N 1
ATOM 1421 C CA . VAL A 1 185 ? -6.343 -3.059 13.620 1.00 95.12 185 VAL A CA 1
ATOM 1422 C C . VAL A 1 185 ? -5.724 -4.207 14.405 1.00 95.12 185 VAL A C 1
ATOM 1424 O O . VAL A 1 185 ? -4.822 -4.868 13.889 1.00 95.12 185 VAL A O 1
ATOM 1427 N N . ASP A 1 186 ? -6.223 -4.491 15.604 1.00 93.50 186 ASP A N 1
ATOM 1428 C CA . ASP A 1 186 ? -5.729 -5.586 16.436 1.00 93.50 186 ASP A CA 1
ATOM 1429 C C . ASP A 1 186 ? -5.928 -6.928 15.734 1.00 93.50 186 ASP A C 1
ATOM 1431 O O . ASP A 1 186 ? -4.985 -7.710 15.586 1.00 93.50 186 ASP A O 1
ATOM 1435 N N . LYS A 1 187 ? -7.117 -7.147 15.164 1.00 92.31 187 LYS A N 1
ATOM 1436 C CA . LYS A 1 187 ? -7.401 -8.327 14.342 1.00 92.31 187 LYS A CA 1
ATOM 1437 C C . LYS A 1 187 ? -6.477 -8.434 13.127 1.00 92.31 187 LYS A C 1
ATOM 1439 O O . LYS A 1 187 ? -6.035 -9.528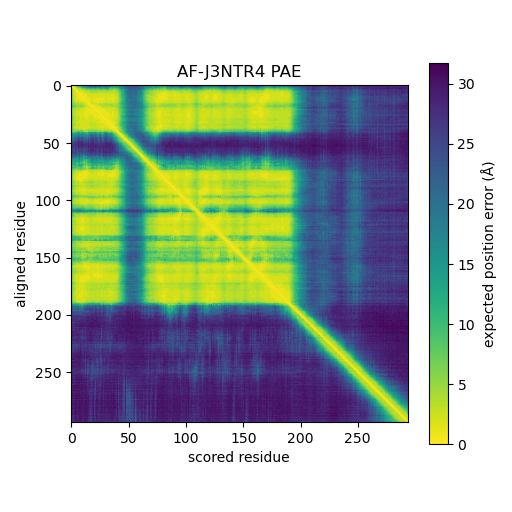 12.784 1.00 92.31 187 LYS A O 1
ATOM 1444 N N . PHE A 1 188 ? -6.170 -7.317 12.471 1.00 93.19 188 PHE A N 1
ATOM 1445 C CA . PHE A 1 188 ? -5.260 -7.289 11.327 1.00 93.19 188 PHE A CA 1
ATOM 1446 C C . PHE A 1 188 ? -3.811 -7.602 11.718 1.00 93.19 188 PHE A C 1
ATOM 1448 O O . PHE A 1 188 ? -3.146 -8.353 11.005 1.00 93.19 188 PHE A O 1
ATOM 1455 N N . ARG A 1 189 ? -3.330 -7.086 12.857 1.00 91.44 189 ARG A N 1
ATOM 1456 C CA . ARG A 1 189 ? -1.971 -7.330 13.376 1.00 91.44 189 ARG A CA 1
ATOM 1457 C C . ARG A 1 189 ? -1.731 -8.781 13.780 1.00 91.44 189 ARG A C 1
ATOM 1459 O O . ARG A 1 189 ? -0.618 -9.276 13.606 1.00 91.44 189 ARG A O 1
ATOM 1466 N N . LEU A 1 190 ? -2.761 -9.470 14.274 1.00 88.62 190 LEU A N 1
ATOM 1467 C CA . LEU A 1 190 ? -2.694 -10.913 14.529 1.00 88.62 190 LEU A CA 1
ATOM 1468 C C . LEU A 1 190 ? -2.400 -11.706 13.239 1.00 88.62 190 LEU A C 1
ATOM 1470 O O . LEU A 1 190 ? -1.776 -12.766 13.289 1.00 88.62 190 LEU A O 1
ATOM 1474 N N . GLY A 1 191 ? -2.770 -11.153 12.078 1.00 78.81 191 GLY A N 1
ATOM 1475 C CA . GLY A 1 191 ? -2.589 -11.769 10.770 1.00 78.81 191 GLY A CA 1
ATOM 1476 C C . GLY A 1 191 ? -3.526 -12.959 10.542 1.00 78.81 191 GLY A C 1
ATOM 1477 O O . GLY A 1 191 ? -4.216 -13.438 11.437 1.00 78.81 191 GLY A O 1
ATOM 1478 N N . THR A 1 192 ? -3.560 -13.465 9.311 1.00 70.50 192 THR A N 1
ATOM 1479 C CA . THR A 1 192 ? -4.316 -14.681 8.950 1.00 70.50 192 THR A CA 1
ATOM 1480 C C . THR A 1 192 ? -3.470 -15.954 9.014 1.00 70.50 192 THR A C 1
ATOM 1482 O O . THR A 1 192 ? -3.960 -17.039 8.698 1.00 70.50 192 THR A O 1
ATOM 1485 N N . ALA A 1 193 ? -2.211 -15.842 9.457 1.00 57.12 193 ALA A N 1
ATOM 1486 C CA . ALA A 1 193 ? -1.228 -16.927 9.483 1.00 57.12 193 ALA A CA 1
ATOM 1487 C C . ALA A 1 193 ? -1.630 -18.134 10.354 1.00 57.12 193 ALA A C 1
ATOM 1489 O O . ALA A 1 193 ? -1.023 -19.197 10.222 1.00 57.12 193 ALA A O 1
ATOM 1490 N N . ASP A 1 194 ? -2.655 -17.991 11.197 1.00 47.91 194 ASP A N 1
ATOM 1491 C CA . ASP A 1 194 ? -3.124 -19.046 12.097 1.00 47.91 194 ASP A CA 1
ATOM 1492 C C . ASP A 1 194 ? -4.163 -19.998 11.471 1.00 47.91 194 ASP A C 1
ATOM 1494 O O . ASP A 1 194 ? -4.543 -20.994 12.077 1.00 47.91 194 ASP A O 1
ATOM 1498 N N . ARG A 1 195 ? -4.631 -19.754 10.234 1.00 49.12 195 ARG A N 1
ATOM 1499 C CA . ARG A 1 195 ? -5.662 -20.622 9.622 1.00 49.12 195 ARG A CA 1
ATOM 1500 C C . ARG A 1 195 ? -5.136 -21.842 8.865 1.00 49.12 195 ARG A C 1
ATOM 1502 O O . ARG A 1 195 ? -5.826 -22.856 8.837 1.00 49.12 195 ARG A O 1
ATOM 1509 N N . ASP A 1 196 ? -3.924 -21.786 8.314 1.00 47.38 196 ASP A N 1
ATOM 1510 C CA . ASP A 1 196 ? -3.411 -22.836 7.411 1.00 47.38 196 ASP A CA 1
ATOM 1511 C C . ASP A 1 196 ? -2.262 -23.681 7.985 1.00 47.38 196 ASP A C 1
ATOM 1513 O O . ASP A 1 196 ? -1.783 -24.600 7.317 1.00 47.38 196 ASP A O 1
ATOM 1517 N N . ARG A 1 197 ? -1.819 -23.428 9.225 1.00 46.94 197 ARG A N 1
ATOM 1518 C CA . ARG A 1 197 ? -0.806 -24.272 9.889 1.00 46.94 197 ARG A CA 1
ATOM 1519 C C . ARG A 1 197 ? -1.375 -25.490 10.626 1.00 46.94 197 ARG A C 1
ATOM 1521 O O . ARG A 1 197 ? -0.588 -26.279 11.130 1.00 46.94 197 ARG A O 1
ATOM 1528 N N . GLY A 1 198 ? -2.699 -25.662 10.661 1.00 45.09 198 GLY A N 1
ATOM 1529 C CA . GLY A 1 198 ? -3.364 -26.757 11.386 1.00 45.09 198 GLY A CA 1
ATOM 1530 C C . GLY A 1 198 ? -4.241 -27.689 10.542 1.00 45.09 198 GLY A C 1
ATOM 1531 O O . GLY A 1 198 ? -5.013 -28.446 11.113 1.00 45.09 198 GLY A O 1
ATOM 1532 N N . ARG A 1 199 ? -4.192 -27.628 9.200 1.00 48.88 199 ARG A N 1
ATOM 1533 C CA . ARG A 1 199 ? -5.072 -28.433 8.314 1.00 48.88 199 ARG A CA 1
ATOM 1534 C C . ARG A 1 199 ? -4.351 -29.278 7.257 1.00 48.88 199 ARG A C 1
ATOM 1536 O O . ARG A 1 199 ? -4.892 -29.590 6.202 1.00 48.88 199 ARG A O 1
ATOM 1543 N N . ARG A 1 200 ? -3.116 -29.638 7.568 1.00 53.56 200 ARG A N 1
ATOM 1544 C CA . ARG A 1 200 ? -2.344 -30.757 7.021 1.00 53.56 200 ARG A CA 1
ATOM 1545 C C . ARG A 1 200 ? -1.695 -31.314 8.287 1.00 53.56 200 ARG A C 1
ATOM 1547 O O . ARG A 1 200 ? -0.911 -30.590 8.880 1.00 53.56 200 ARG A O 1
ATOM 1554 N N . ASP A 1 201 ? -2.218 -32.339 8.952 1.00 48.88 201 ASP A N 1
ATOM 1555 C CA . ASP A 1 201 ? -2.122 -33.745 8.566 1.00 48.88 201 ASP A CA 1
ATOM 1556 C C . ASP A 1 201 ? -3.016 -34.585 9.512 1.00 48.88 201 ASP A C 1
ATOM 1558 O O . ASP A 1 201 ? -2.614 -34.816 10.643 1.00 48.88 201 ASP A O 1
ATOM 1562 N N . GLU A 1 202 ? -4.207 -35.043 9.112 1.00 56.00 202 GLU A N 1
ATOM 1563 C CA . GLU A 1 202 ? -4.970 -36.048 9.901 1.00 56.00 202 GLU A CA 1
ATOM 1564 C C . GLU A 1 202 ? -5.617 -37.144 9.024 1.00 56.00 202 GLU A C 1
ATOM 1566 O O . GLU A 1 202 ? -6.332 -37.981 9.547 1.00 56.00 202 GLU A O 1
ATOM 1571 N N . ASP A 1 203 ? -5.326 -37.220 7.716 1.00 51.59 203 ASP A N 1
ATOM 1572 C CA . ASP A 1 203 ? -5.814 -38.305 6.843 1.00 51.59 203 ASP A CA 1
ATOM 1573 C C . ASP A 1 203 ? -4.711 -38.742 5.864 1.00 51.59 203 ASP A C 1
ATOM 1575 O O . ASP A 1 203 ? -4.666 -38.339 4.702 1.00 51.59 203 ASP A O 1
ATOM 1579 N N . GLY A 1 204 ? -3.755 -39.536 6.346 1.00 44.88 204 GLY A N 1
ATOM 1580 C CA . GLY A 1 204 ? -2.623 -39.976 5.532 1.00 44.88 204 GLY A CA 1
ATOM 1581 C C . GLY A 1 204 ? -1.777 -41.041 6.208 1.00 44.88 204 GLY A C 1
ATOM 1582 O O . GLY A 1 204 ? -0.594 -40.833 6.450 1.00 44.88 204 GLY A O 1
ATOM 1583 N N . LEU A 1 205 ? -2.402 -42.175 6.522 1.00 52.66 205 LEU A N 1
ATOM 1584 C CA . LEU A 1 205 ? -1.747 -43.416 6.923 1.00 52.66 205 LEU A CA 1
ATOM 1585 C C . LEU A 1 205 ? -0.686 -43.812 5.874 1.00 52.66 205 LEU A C 1
ATOM 1587 O O . LEU A 1 205 ? -1.010 -44.400 4.844 1.00 52.66 205 LEU A O 1
ATOM 1591 N N . PHE A 1 206 ? 0.580 -43.496 6.133 1.00 41.75 206 PHE A N 1
ATOM 1592 C CA . PHE A 1 206 ? 1.713 -44.162 5.499 1.00 41.75 206 PHE A CA 1
ATOM 1593 C C . PHE A 1 206 ? 2.788 -44.411 6.556 1.00 41.75 206 PHE A C 1
ATOM 1595 O O . PHE A 1 206 ? 3.497 -43.507 6.998 1.00 41.75 206 PHE A O 1
ATOM 1602 N N . GLU A 1 207 ? 2.878 -45.670 6.984 1.00 48.69 207 GLU A N 1
ATOM 1603 C CA . GLU A 1 207 ? 4.066 -46.202 7.635 1.00 48.69 207 GLU A CA 1
ATOM 1604 C C . GLU A 1 207 ? 5.268 -46.049 6.695 1.00 48.69 207 GLU A C 1
ATOM 1606 O O . GLU A 1 207 ? 5.250 -46.572 5.584 1.00 48.69 207 GLU A O 1
ATOM 1611 N N . ALA A 1 208 ? 6.329 -45.385 7.159 1.00 39.56 208 ALA A N 1
ATOM 1612 C CA . ALA A 1 208 ? 7.699 -45.886 7.032 1.00 39.56 208 ALA A CA 1
ATOM 1613 C C . ALA A 1 208 ? 8.700 -44.981 7.770 1.00 39.56 208 ALA A C 1
ATOM 1615 O O . ALA A 1 208 ? 9.020 -43.873 7.357 1.00 39.56 208 ALA A O 1
ATOM 1616 N N . SER A 1 209 ? 9.227 -45.532 8.861 1.00 41.44 209 SER A N 1
ATOM 1617 C CA . SER A 1 209 ? 10.648 -45.586 9.215 1.00 41.44 209 SER A CA 1
ATOM 1618 C C . SER A 1 209 ? 11.559 -44.352 9.017 1.00 41.44 209 SER A C 1
ATOM 1620 O O . SER A 1 209 ? 12.126 -44.114 7.960 1.00 41.44 209 SER A O 1
ATOM 1622 N N . SER A 1 210 ? 11.912 -43.770 10.170 1.00 42.97 210 SER A N 1
ATOM 1623 C CA . SER A 1 210 ? 13.300 -43.634 10.655 1.00 42.97 210 SER A CA 1
ATOM 1624 C C . SER A 1 210 ? 14.226 -42.514 10.132 1.00 42.97 210 SER A C 1
ATOM 1626 O O . SER A 1 210 ? 14.741 -42.554 9.024 1.00 42.97 210 SER A O 1
ATOM 1628 N N . ARG A 1 211 ? 14.661 -41.717 11.128 1.00 45.69 211 ARG A N 1
ATOM 1629 C CA . ARG A 1 211 ? 15.994 -41.101 11.347 1.00 45.69 211 ARG A CA 1
ATOM 1630 C C . ARG A 1 211 ? 16.308 -39.768 10.656 1.00 45.69 211 ARG A C 1
ATOM 1632 O O . ARG A 1 211 ? 16.579 -39.703 9.468 1.00 45.69 211 ARG A O 1
ATOM 1639 N N . GLY A 1 212 ? 16.480 -38.736 11.489 1.00 36.47 212 GLY A N 1
ATOM 1640 C CA . GLY A 1 212 ? 17.228 -37.530 11.126 1.00 36.47 212 GLY A CA 1
ATOM 1641 C C . GLY A 1 212 ? 16.974 -36.350 12.058 1.00 36.47 212 GLY A C 1
ATOM 1642 O O . GLY A 1 212 ? 16.287 -35.410 11.682 1.00 36.47 212 GLY A O 1
ATOM 1643 N N . GLY A 1 213 ? 17.505 -36.399 13.283 1.00 40.59 213 GLY A N 1
ATOM 1644 C CA . GLY A 1 213 ? 17.444 -35.282 14.227 1.00 40.59 213 GLY A CA 1
ATOM 1645 C C . GLY A 1 213 ? 18.229 -34.068 13.723 1.00 40.59 213 GLY A C 1
ATOM 1646 O O . GLY A 1 213 ? 19.440 -34.143 13.533 1.00 40.59 213 GLY A O 1
ATOM 1647 N N . GLY A 1 214 ? 17.535 -32.944 13.541 1.00 34.50 214 GLY A N 1
ATOM 1648 C CA . GLY A 1 214 ? 18.111 -31.642 13.219 1.00 34.50 214 GLY A CA 1
ATOM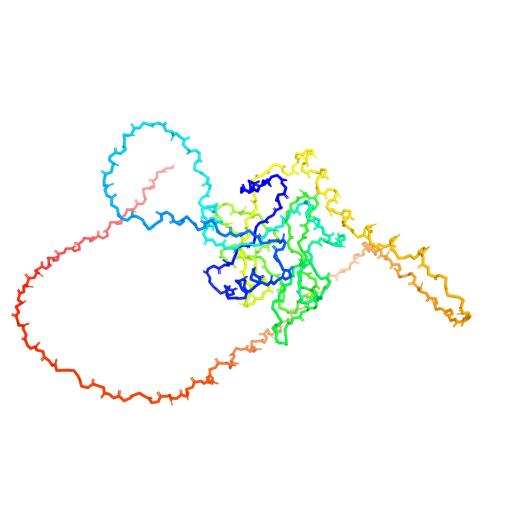 1649 C C . GLY A 1 214 ? 17.648 -30.600 14.230 1.00 34.50 214 GLY A C 1
ATOM 1650 O O . GLY A 1 214 ? 16.529 -30.104 14.160 1.00 34.50 214 GLY A O 1
ATOM 1651 N N . SER A 1 215 ? 18.521 -30.302 15.190 1.00 43.22 215 SER A N 1
ATOM 1652 C CA . SER A 1 215 ? 18.357 -29.283 16.227 1.00 43.22 215 SER A CA 1
ATOM 1653 C C . SER A 1 215 ? 18.193 -27.888 15.608 1.00 43.22 215 SER A C 1
ATOM 1655 O O . SER A 1 215 ? 19.156 -27.305 15.110 1.00 43.22 215 SER A O 1
ATOM 1657 N N . PHE A 1 216 ? 16.974 -27.341 15.636 1.00 37.72 216 PHE A N 1
ATOM 1658 C CA . PHE A 1 216 ? 16.729 -25.942 15.287 1.00 37.72 216 PHE A CA 1
ATOM 1659 C C . PHE A 1 216 ? 16.967 -25.054 16.509 1.00 37.72 216 PHE A C 1
ATOM 1661 O O . PHE A 1 216 ? 16.210 -25.044 17.481 1.00 37.72 216 PHE A O 1
ATOM 1668 N N . ARG A 1 217 ? 18.065 -24.301 16.442 1.00 40.06 217 ARG A N 1
ATOM 1669 C CA . ARG A 1 217 ? 18.451 -23.281 17.413 1.00 40.06 217 ARG A CA 1
ATOM 1670 C C . ARG A 1 217 ? 17.422 -22.147 17.427 1.00 40.06 217 ARG A C 1
ATOM 1672 O O . ARG A 1 217 ? 17.230 -21.463 16.426 1.00 40.06 217 ARG A O 1
ATOM 1679 N N . LYS A 1 218 ? 16.821 -21.914 18.597 1.00 35.81 218 LYS A N 1
ATOM 1680 C CA . LYS A 1 218 ? 16.155 -20.658 18.964 1.00 35.81 218 LYS A CA 1
ATOM 1681 C C . LYS A 1 218 ? 17.199 -19.536 18.938 1.00 35.81 218 LYS A C 1
ATOM 1683 O O . LYS A 1 218 ? 18.031 -19.457 19.837 1.00 35.81 218 LYS A O 1
ATOM 1688 N N . SER A 1 219 ? 17.186 -18.681 17.920 1.00 40.44 219 SER A N 1
ATOM 1689 C CA . SER A 1 219 ? 17.936 -17.424 17.952 1.00 40.44 219 SER A CA 1
ATOM 1690 C C . SER A 1 219 ? 17.168 -16.416 18.804 1.00 40.44 219 SER A C 1
ATOM 1692 O O . SER A 1 219 ? 16.118 -15.912 18.403 1.00 40.44 219 SER A O 1
ATOM 1694 N N . GLN A 1 220 ? 17.699 -16.194 20.005 1.00 37.69 220 GLN A N 1
ATOM 1695 C CA . GLN A 1 220 ? 17.325 -15.146 20.947 1.00 37.69 220 GLN A CA 1
ATOM 1696 C C . GLN A 1 220 ? 17.310 -13.776 20.263 1.00 37.69 220 GLN A C 1
ATOM 1698 O O . GLN A 1 220 ? 18.283 -13.381 19.625 1.00 37.69 220 GLN A O 1
ATOM 1703 N N . TRP A 1 221 ? 16.215 -13.044 20.447 1.00 36.44 221 TRP A N 1
ATOM 1704 C CA . TRP A 1 221 ? 16.196 -11.594 20.313 1.00 36.44 221 TRP A CA 1
ATOM 1705 C C . TRP A 1 221 ? 16.768 -11.031 21.615 1.00 36.44 221 TRP A C 1
ATOM 1707 O O . TRP A 1 221 ? 16.121 -11.104 22.658 1.00 36.44 221 TRP A O 1
ATOM 1717 N N . SER A 1 222 ? 18.012 -10.558 21.581 1.00 40.75 222 SER A N 1
ATOM 1718 C CA . SER A 1 222 ? 18.604 -9.804 22.681 1.00 40.75 222 SER A CA 1
ATOM 1719 C C . SER A 1 222 ? 18.338 -8.316 22.472 1.00 40.75 222 SER A C 1
ATOM 1721 O O . SER A 1 222 ? 18.870 -7.691 21.557 1.00 40.75 222 SER A O 1
ATOM 1723 N N . ASN A 1 223 ? 17.529 -7.747 23.365 1.00 36.66 223 ASN A N 1
ATOM 1724 C CA . ASN A 1 223 ? 17.548 -6.321 23.654 1.00 36.66 223 ASN A CA 1
ATOM 1725 C C . ASN A 1 223 ? 18.931 -5.991 24.229 1.00 36.66 223 ASN A C 1
ATOM 1727 O O . ASN A 1 223 ? 19.256 -6.425 25.333 1.00 36.66 223 ASN A O 1
ATOM 1731 N N . ARG A 1 224 ? 19.762 -5.260 23.481 1.00 37.22 224 ARG A N 1
ATOM 1732 C CA . ARG A 1 224 ? 20.907 -4.562 24.070 1.00 37.22 224 ARG A CA 1
ATOM 1733 C C . ARG A 1 224 ? 20.405 -3.228 24.602 1.00 37.22 224 ARG A C 1
ATOM 1735 O O . ARG A 1 224 ? 20.153 -2.317 23.820 1.00 37.22 224 ARG A O 1
ATOM 1742 N N . GLY A 1 225 ? 20.259 -3.162 25.922 1.00 40.03 225 GLY A N 1
ATOM 1743 C CA . GLY A 1 225 ? 20.555 -1.934 26.643 1.00 40.03 225 GLY A CA 1
ATOM 1744 C C . GLY A 1 225 ? 22.044 -1.638 26.479 1.00 40.03 225 GLY A C 1
ATOM 1745 O O . GLY A 1 225 ? 22.868 -2.557 26.492 1.00 40.03 225 GLY A O 1
ATOM 1746 N N . LEU A 1 226 ? 22.357 -0.376 26.230 1.00 47.22 226 LEU A N 1
ATOM 1747 C CA . LEU A 1 226 ? 23.682 0.169 26.443 1.00 47.22 226 LEU A CA 1
ATOM 1748 C C . LEU A 1 226 ? 23.479 1.343 27.382 1.00 47.22 226 LEU A C 1
ATOM 1750 O O . LEU A 1 226 ? 22.824 2.322 27.024 1.00 47.22 226 LEU A O 1
ATOM 1754 N N . ASP A 1 227 ? 23.959 1.106 28.594 1.00 51.12 227 ASP A N 1
ATOM 1755 C CA . ASP A 1 227 ? 24.177 2.072 29.645 1.00 51.12 227 ASP A CA 1
ATOM 1756 C C . ASP A 1 227 ? 25.190 3.133 29.198 1.00 51.12 227 ASP A C 1
ATOM 1758 O O . ASP A 1 227 ? 25.997 2.924 28.285 1.00 51.12 227 ASP A O 1
ATOM 1762 N N . ASP A 1 228 ? 25.068 4.272 29.865 1.00 49.19 228 ASP A N 1
ATOM 1763 C CA . ASP A 1 228 ? 25.903 5.459 29.800 1.00 49.19 228 ASP A CA 1
ATOM 1764 C C . ASP A 1 228 ? 27.381 5.148 30.086 1.00 49.19 228 ASP A C 1
ATOM 1766 O O . ASP A 1 228 ? 27.687 4.484 31.0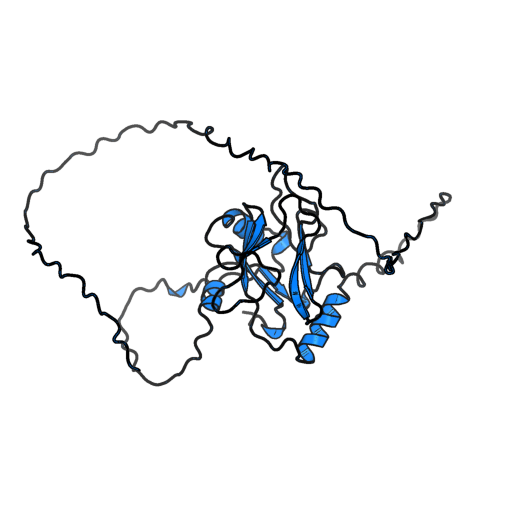72 1.00 49.19 228 ASP A O 1
ATOM 1770 N N . ASP A 1 229 ? 28.287 5.693 29.272 1.00 61.19 229 ASP A N 1
ATOM 1771 C CA . ASP A 1 229 ? 29.673 5.955 29.667 1.00 61.19 229 ASP A CA 1
ATOM 1772 C C . ASP A 1 229 ? 30.146 7.249 28.983 1.00 61.19 229 ASP A C 1
ATOM 1774 O O . ASP A 1 229 ? 30.141 7.379 27.753 1.00 61.19 229 ASP A O 1
ATOM 1778 N N . ASP A 1 230 ? 30.517 8.211 29.825 1.00 53.62 230 ASP A N 1
ATOM 1779 C CA . ASP A 1 230 ? 31.208 9.455 29.508 1.00 53.62 230 ASP A CA 1
ATOM 1780 C C . ASP A 1 230 ? 32.556 9.177 28.814 1.00 53.62 230 ASP A C 1
ATOM 1782 O O . ASP A 1 230 ? 33.362 8.403 29.331 1.00 53.62 230 ASP A O 1
ATOM 1786 N N . ASP A 1 231 ? 32.859 9.845 27.693 1.00 60.09 231 ASP A N 1
ATOM 1787 C CA . ASP A 1 231 ? 34.258 10.031 27.286 1.00 60.09 231 ASP A CA 1
ATOM 1788 C C . ASP A 1 231 ? 34.479 11.316 26.478 1.00 60.09 231 ASP A C 1
ATOM 1790 O O . ASP A 1 231 ? 33.676 11.742 25.640 1.00 60.09 231 ASP A O 1
ATOM 1794 N N . ASP A 1 232 ? 35.607 11.930 26.803 1.00 49.22 232 ASP A N 1
ATOM 1795 C CA . ASP A 1 232 ? 35.996 13.302 26.562 1.00 49.22 232 ASP A CA 1
ATOM 1796 C C . ASP A 1 232 ? 36.486 13.584 25.133 1.00 49.22 232 ASP A C 1
ATOM 1798 O O . ASP A 1 232 ? 36.977 12.736 24.387 1.00 49.22 232 ASP A O 1
ATOM 1802 N N . GLY A 1 233 ? 36.392 14.870 24.796 1.00 47.88 233 GLY A N 1
ATOM 1803 C CA . GLY A 1 233 ? 36.801 15.533 23.563 1.00 47.88 233 GLY A CA 1
ATOM 1804 C C . GLY A 1 233 ? 37.970 14.952 22.759 1.00 47.88 233 GLY A C 1
ATOM 1805 O O . GLY A 1 233 ? 39.048 14.654 23.273 1.00 47.88 233 GLY A O 1
ATOM 1806 N N . LYS A 1 234 ? 37.803 15.015 21.432 1.00 46.25 234 LYS A N 1
ATOM 1807 C CA . LYS A 1 234 ? 38.845 15.455 20.490 1.00 46.25 234 LYS A CA 1
ATOM 1808 C C . LYS A 1 234 ? 38.227 15.899 19.167 1.00 46.25 234 LYS A C 1
ATOM 1810 O O . LYS A 1 234 ? 37.703 15.098 18.397 1.00 46.25 234 LYS A O 1
ATOM 1815 N N . GLU A 1 235 ? 38.326 17.199 18.907 1.00 50.28 235 GLU A N 1
ATOM 1816 C CA . GLU A 1 235 ? 38.097 17.790 17.594 1.00 50.28 235 GLU A CA 1
ATOM 1817 C C . GLU A 1 235 ? 39.143 17.268 16.600 1.00 50.28 235 GLU A C 1
ATOM 1819 O O . GLU A 1 235 ? 40.350 17.347 16.829 1.00 50.28 235 GLU A O 1
ATOM 1824 N N . GLY A 1 236 ? 38.664 16.718 15.487 1.00 42.25 236 GLY A N 1
ATOM 1825 C CA . GLY A 1 236 ? 39.487 16.147 14.430 1.00 42.25 236 GLY A CA 1
ATOM 1826 C C . GLY A 1 236 ? 38.778 16.264 13.091 1.00 42.25 236 GLY A C 1
ATOM 1827 O O . GLY A 1 236 ? 38.153 15.324 12.610 1.00 42.25 236 GLY A O 1
ATOM 1828 N N . THR A 1 237 ? 38.862 17.452 12.505 1.00 45.56 237 THR A N 1
ATOM 1829 C CA . THR A 1 237 ? 38.402 17.804 11.162 1.00 45.56 237 THR A CA 1
ATOM 1830 C C . THR A 1 237 ? 39.030 16.888 10.110 1.00 45.56 237 THR A C 1
ATOM 1832 O O . THR A 1 237 ? 40.203 17.047 9.783 1.00 45.56 237 THR A O 1
ATOM 1835 N N . LEU A 1 238 ? 38.255 15.973 9.521 1.00 40.25 238 LEU A N 1
ATOM 1836 C CA . LEU A 1 238 ? 38.629 15.298 8.276 1.00 40.25 238 LEU A CA 1
ATOM 1837 C C . LEU A 1 238 ? 37.441 15.246 7.315 1.00 40.25 238 LEU A C 1
ATOM 1839 O O . LEU A 1 238 ? 36.522 14.437 7.410 1.00 40.25 238 LEU A O 1
ATOM 1843 N N . SER A 1 239 ? 37.508 16.167 6.363 1.00 42.00 239 SER A N 1
ATOM 1844 C CA . SER A 1 239 ? 36.759 16.202 5.122 1.00 42.00 239 SER A CA 1
ATOM 1845 C C . SER A 1 239 ? 37.081 14.975 4.264 1.00 42.00 239 SER A C 1
ATOM 1847 O O . SER A 1 239 ? 38.232 14.741 3.899 1.00 42.00 239 SER A O 1
ATOM 1849 N N . LEU A 1 240 ? 36.053 14.221 3.866 1.00 41.53 240 LEU A N 1
ATOM 1850 C CA . LEU A 1 240 ? 36.149 13.277 2.753 1.00 41.53 240 LEU A CA 1
ATOM 1851 C C . LEU A 1 240 ? 35.042 13.541 1.720 1.00 41.53 240 LEU A C 1
ATOM 1853 O O . LEU A 1 240 ? 33.889 13.777 2.088 1.00 41.53 240 LEU A O 1
ATOM 1857 N N . PRO A 1 241 ? 35.377 13.528 0.416 1.00 50.25 241 PRO A N 1
ATOM 1858 C CA . PRO A 1 241 ? 34.465 13.922 -0.645 1.00 50.25 241 PRO A CA 1
ATOM 1859 C C . PRO A 1 241 ? 33.515 12.782 -1.028 1.00 50.25 241 PRO A C 1
ATOM 1861 O O . PRO A 1 241 ? 33.934 11.680 -1.386 1.00 50.25 241 PRO A O 1
ATOM 1864 N N . PHE A 1 242 ? 32.216 13.082 -1.045 1.00 33.59 242 PHE A N 1
ATOM 1865 C CA . PHE A 1 242 ? 31.207 12.215 -1.647 1.00 33.59 242 PHE A CA 1
ATOM 1866 C C . PHE A 1 242 ? 31.417 12.135 -3.167 1.00 33.59 242 PHE A C 1
ATOM 1868 O O . PHE A 1 242 ? 31.247 13.103 -3.912 1.00 33.59 242 PHE A O 1
ATOM 1875 N N . SER A 1 243 ? 31.794 10.941 -3.620 1.00 37.12 243 SER A N 1
ATOM 1876 C CA . SER A 1 243 ? 32.006 10.587 -5.019 1.00 37.12 243 SER A CA 1
ATOM 1877 C C . SER A 1 243 ? 30.682 10.577 -5.792 1.00 37.12 243 SER A C 1
ATOM 1879 O O . SER A 1 243 ? 29.834 9.701 -5.623 1.00 37.12 243 SER A O 1
ATOM 1881 N N . ARG A 1 244 ? 30.509 11.558 -6.684 1.00 45.62 244 ARG A N 1
ATOM 1882 C CA . ARG A 1 244 ? 29.494 11.558 -7.747 1.00 45.62 244 ARG A CA 1
ATOM 1883 C C . ARG A 1 244 ? 29.959 10.657 -8.896 1.00 45.62 244 ARG A C 1
ATOM 1885 O O . ARG A 1 244 ? 30.781 11.086 -9.697 1.00 45.62 244 ARG A O 1
ATOM 1892 N N . ARG A 1 245 ? 29.404 9.450 -9.028 1.00 38.62 245 ARG A N 1
ATOM 1893 C CA . ARG A 1 245 ? 29.391 8.611 -10.254 1.00 38.62 245 ARG A CA 1
ATOM 1894 C C . ARG A 1 245 ? 28.329 7.528 -10.020 1.00 38.62 245 ARG A C 1
ATOM 1896 O O . ARG A 1 245 ? 28.499 6.682 -9.162 1.00 38.62 245 ARG A O 1
ATOM 1903 N N . THR A 1 246 ? 27.180 7.528 -10.685 1.00 39.31 246 THR A N 1
ATOM 1904 C CA . THR A 1 246 ? 27.057 7.134 -12.090 1.00 39.31 246 THR A CA 1
ATOM 1905 C C . THR A 1 246 ? 25.685 7.567 -12.629 1.00 39.31 246 THR A C 1
ATOM 1907 O O . THR A 1 246 ? 24.651 7.007 -12.292 1.00 39.31 246 THR A O 1
ATOM 1910 N N . ARG A 1 247 ? 25.671 8.569 -13.512 1.00 43.25 247 ARG A N 1
ATOM 1911 C CA . ARG A 1 247 ? 24.538 8.867 -14.397 1.00 43.25 247 ARG A CA 1
ATOM 1912 C C . ARG A 1 247 ? 25.089 8.834 -15.810 1.00 43.25 247 ARG A C 1
ATOM 1914 O O . ARG A 1 247 ? 25.722 9.793 -16.236 1.00 43.25 247 ARG A O 1
ATOM 1921 N N . ARG A 1 248 ? 24.954 7.695 -16.485 1.00 41.69 248 ARG A N 1
ATOM 1922 C CA . ARG A 1 248 ? 25.099 7.559 -17.939 1.00 41.69 248 ARG A CA 1
ATOM 1923 C C . ARG A 1 248 ? 24.650 6.167 -18.357 1.00 41.69 248 ARG A C 1
ATOM 1925 O O . ARG A 1 248 ? 25.018 5.192 -17.708 1.00 41.69 248 ARG A O 1
ATOM 1932 N N . LYS A 1 249 ? 24.002 6.142 -19.525 1.00 40.22 249 LYS A N 1
ATOM 1933 C CA . LYS A 1 249 ? 23.869 5.013 -20.454 1.00 40.22 249 LYS A CA 1
ATOM 1934 C C . LYS A 1 249 ? 22.538 4.260 -20.387 1.00 40.22 249 LYS A C 1
ATOM 1936 O O . LYS A 1 249 ? 22.512 3.152 -19.889 1.00 40.22 249 LYS A O 1
ATOM 194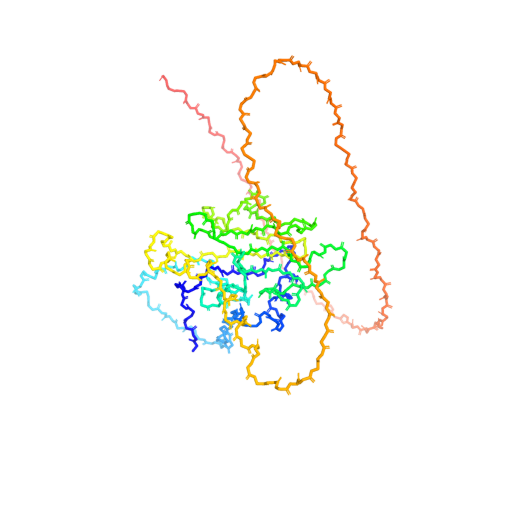1 N N . TYR A 1 250 ? 21.496 4.855 -20.974 1.00 37.69 250 TYR A N 1
ATOM 1942 C CA . TYR A 1 250 ? 20.561 4.169 -21.882 1.00 37.69 250 TYR A CA 1
ATOM 1943 C C . TYR A 1 250 ? 20.001 5.195 -22.883 1.00 37.69 250 TYR A C 1
ATOM 1945 O O . TYR A 1 250 ? 18.869 5.641 -22.794 1.00 37.69 250 TYR A O 1
ATOM 1953 N N . GLU A 1 251 ? 20.849 5.596 -23.827 1.00 43.06 251 GLU A N 1
ATOM 1954 C CA . GLU A 1 251 ? 20.441 6.084 -25.147 1.00 43.06 251 GLU A CA 1
ATOM 1955 C C . GLU A 1 251 ? 21.180 5.207 -26.161 1.00 43.06 251 GLU A C 1
ATOM 1957 O O . GLU A 1 251 ? 22.322 4.814 -25.914 1.00 43.06 251 GLU A O 1
ATOM 1962 N N . ARG A 1 252 ? 20.529 4.919 -27.290 1.00 45.34 252 ARG A N 1
ATOM 1963 C CA . ARG A 1 252 ? 20.796 3.823 -28.240 1.00 45.34 252 ARG A CA 1
ATOM 1964 C C . ARG A 1 252 ? 20.371 2.451 -27.738 1.00 45.34 252 ARG A C 1
ATOM 1966 O O . ARG A 1 252 ? 21.176 1.732 -27.166 1.00 45.34 252 ARG A O 1
ATOM 1973 N N . MET A 1 253 ? 19.152 2.056 -28.087 1.00 37.34 253 MET A N 1
ATOM 1974 C CA . MET A 1 253 ? 18.908 1.006 -29.086 1.00 37.34 253 MET A CA 1
ATOM 1975 C C . MET A 1 253 ? 17.456 1.131 -29.564 1.00 37.34 253 MET A C 1
ATOM 1977 O O . MET A 1 253 ? 16.564 1.248 -28.733 1.00 37.34 253 MET A O 1
ATOM 1981 N N . GLY A 1 254 ? 17.228 1.129 -30.881 1.00 39.78 254 GLY A N 1
ATOM 1982 C CA . GLY A 1 254 ? 15.872 1.021 -31.436 1.00 39.78 254 GLY A CA 1
ATOM 1983 C C . GLY A 1 254 ? 15.524 1.933 -32.614 1.00 39.78 254 GLY A C 1
ATOM 1984 O O . GLY A 1 254 ? 14.452 2.518 -32.616 1.00 39.78 254 GLY A O 1
ATOM 1985 N N . ALA A 1 255 ? 16.390 2.052 -33.623 1.00 37.97 255 ALA A N 1
ATOM 1986 C CA . ALA A 1 255 ? 15.970 2.494 -34.955 1.00 37.97 255 ALA A CA 1
ATOM 1987 C C . ALA A 1 255 ? 16.079 1.296 -35.909 1.00 37.97 255 ALA A C 1
ATOM 1989 O O . ALA A 1 255 ? 17.131 1.028 -36.489 1.00 37.97 255 ALA A O 1
ATOM 1990 N N . HIS A 1 256 ? 14.997 0.530 -36.018 1.00 43.66 256 HIS A N 1
ATOM 1991 C CA . HIS A 1 256 ? 14.773 -0.380 -37.135 1.00 43.66 256 HIS A CA 1
ATOM 1992 C C . HIS A 1 256 ? 13.680 0.231 -37.999 1.00 43.66 256 HIS A C 1
ATOM 1994 O O . HIS A 1 256 ? 12.508 0.264 -37.634 1.00 43.66 256 HIS A O 1
ATOM 2000 N N . GLY A 1 257 ? 14.129 0.810 -39.113 1.00 34.00 257 GLY A N 1
ATOM 2001 C CA . GLY A 1 257 ? 13.275 1.369 -40.141 1.00 34.00 257 GLY A CA 1
ATOM 2002 C C . GLY A 1 257 ? 12.527 0.252 -40.851 1.00 34.00 257 GLY A C 1
ATOM 2003 O O . GLY A 1 257 ? 13.129 -0.555 -41.555 1.00 34.00 257 GLY A O 1
ATOM 2004 N N . HIS A 1 258 ? 11.211 0.241 -40.683 1.00 43.28 258 HIS A N 1
ATOM 2005 C CA . HIS A 1 258 ? 10.307 -0.388 -41.629 1.00 43.28 258 HIS A CA 1
ATOM 2006 C C . HIS A 1 258 ? 9.921 0.650 -42.680 1.00 43.28 258 HIS A C 1
ATOM 2008 O O . HIS A 1 258 ? 9.419 1.728 -42.363 1.00 43.28 258 HIS A O 1
ATOM 2014 N N . GLY A 1 259 ? 10.220 0.319 -43.934 1.00 38.81 259 GLY A N 1
ATOM 2015 C CA . GLY A 1 259 ? 9.827 1.100 -45.092 1.00 38.81 259 GLY A CA 1
ATOM 2016 C C . GLY A 1 259 ? 8.312 1.122 -45.253 1.00 38.81 259 GLY A C 1
ATOM 2017 O O . GLY A 1 259 ? 7.648 0.093 -45.148 1.00 38.81 259 GLY A O 1
ATOM 2018 N N . VAL A 1 260 ? 7.788 2.305 -45.557 1.00 45.78 260 VAL A N 1
ATOM 2019 C CA . VAL A 1 260 ? 6.446 2.481 -46.106 1.00 45.78 260 VAL A CA 1
ATOM 2020 C C . VAL A 1 260 ? 6.565 3.420 -47.302 1.00 45.78 260 VAL A C 1
ATOM 2022 O O . VAL A 1 260 ? 7.164 4.493 -47.222 1.00 45.78 260 VAL A O 1
ATOM 2025 N N . CYS A 1 261 ? 6.051 2.949 -48.433 1.00 43.66 261 CYS A N 1
ATOM 2026 C CA . CYS A 1 261 ? 6.029 3.622 -49.723 1.00 43.66 261 CYS A CA 1
ATOM 2027 C C . CYS A 1 261 ? 5.242 4.949 -49.683 1.00 43.66 261 CYS A C 1
ATOM 2029 O O . CYS A 1 261 ? 4.248 5.047 -48.960 1.00 43.66 261 CYS A O 1
ATOM 2031 N N . PRO A 1 262 ? 5.610 5.951 -50.504 1.00 44.47 262 PRO A N 1
ATOM 2032 C CA . PRO A 1 262 ? 4.891 7.213 -50.569 1.00 44.47 262 PRO A CA 1
ATOM 2033 C C . PRO A 1 262 ? 3.691 7.098 -51.516 1.00 44.47 262 PRO A C 1
ATOM 2035 O O . PRO A 1 262 ? 3.847 6.887 -52.720 1.00 44.47 262 PRO A O 1
ATOM 2038 N N . LEU A 1 263 ? 2.483 7.299 -50.989 1.00 42.72 263 LEU A N 1
ATOM 2039 C CA . LEU A 1 263 ? 1.320 7.604 -51.816 1.00 42.72 263 LEU A CA 1
ATOM 2040 C C . LEU A 1 263 ? 1.257 9.113 -52.062 1.00 42.72 263 LEU A C 1
ATOM 2042 O O . LEU A 1 263 ? 1.089 9.919 -51.148 1.00 42.72 263 LEU A O 1
ATOM 2046 N N . ARG A 1 264 ? 1.402 9.467 -53.343 1.00 40.38 264 ARG A N 1
ATOM 2047 C CA . ARG A 1 264 ? 1.001 10.746 -53.933 1.00 40.38 264 ARG A CA 1
ATOM 2048 C C . ARG A 1 264 ? -0.410 11.108 -53.464 1.00 40.38 264 ARG A C 1
ATOM 2050 O O . ARG A 1 264 ? -1.343 10.356 -53.722 1.00 40.38 264 ARG A O 1
ATOM 2057 N N . SER A 1 265 ? -0.574 12.302 -52.907 1.00 45.88 265 SER A N 1
ATOM 2058 C CA . SER A 1 265 ? -1.862 12.987 -52.922 1.00 45.88 265 SER A CA 1
ATOM 2059 C C . SER A 1 265 ? -1.661 14.431 -53.358 1.00 45.88 265 SER A C 1
ATOM 2061 O O . SER A 1 265 ? -0.793 15.159 -52.876 1.00 45.88 265 SER A O 1
ATOM 2063 N N . THR A 1 266 ? -2.417 14.768 -54.386 1.00 44.22 266 THR A N 1
ATOM 2064 C CA . THR A 1 266 ? -2.456 16.005 -55.148 1.00 44.22 266 THR A CA 1
ATOM 2065 C C . THR A 1 266 ? -2.970 17.177 -54.315 1.00 44.22 266 THR A C 1
ATOM 2067 O O . THR A 1 266 ? -3.948 17.054 -53.583 1.00 44.22 266 THR A O 1
ATOM 2070 N N . ARG A 1 267 ? -2.335 18.342 -54.500 1.00 43.16 267 ARG A N 1
ATOM 2071 C CA . ARG A 1 267 ? -2.863 19.664 -54.123 1.00 43.16 267 ARG A CA 1
ATOM 2072 C C . ARG A 1 267 ? -4.295 19.853 -54.645 1.00 43.16 267 ARG A C 1
ATOM 2074 O O . ARG A 1 267 ? -4.594 19.414 -55.755 1.00 43.16 267 ARG A O 1
ATOM 2081 N N . PRO A 1 268 ? -5.081 20.686 -53.953 1.00 51.91 268 PRO A N 1
ATOM 2082 C CA . PRO A 1 268 ? -5.587 21.859 -54.649 1.00 51.91 268 PRO A CA 1
ATOM 2083 C C . PRO A 1 268 ? -5.342 23.162 -53.886 1.00 51.91 268 PRO A C 1
ATOM 2085 O O . PRO A 1 268 ? -5.432 23.262 -52.666 1.00 51.91 268 PRO A O 1
ATOM 2088 N N . SER A 1 269 ? -5.012 24.161 -54.691 1.00 43.78 269 SER A N 1
ATOM 2089 C CA . SER A 1 269 ? -5.025 25.590 -54.424 1.00 43.78 269 SER A CA 1
ATOM 2090 C C . SER A 1 269 ? -6.426 26.090 -54.064 1.00 43.78 269 SER A C 1
ATOM 2092 O O . SER A 1 269 ? -7.375 25.820 -54.797 1.00 43.78 269 SER A O 1
ATOM 2094 N N . GLY A 1 270 ? -6.530 26.899 -53.014 1.00 41.81 270 GLY A N 1
ATOM 2095 C CA . GLY A 1 270 ? -7.730 27.668 -52.695 1.00 41.81 270 GLY A CA 1
ATOM 2096 C C . GLY A 1 270 ? -7.386 28.785 -51.719 1.00 41.81 270 GLY A C 1
ATOM 2097 O O . GLY A 1 270 ? -7.101 28.529 -50.556 1.00 41.81 270 GLY A O 1
ATOM 2098 N N . ALA A 1 271 ? -7.337 30.009 -52.234 1.00 41.94 271 ALA A N 1
ATOM 2099 C CA . ALA A 1 271 ? -7.025 31.231 -51.512 1.00 41.94 271 ALA A CA 1
ATOM 2100 C C . ALA A 1 271 ? -8.294 31.886 -50.947 1.00 41.94 271 ALA A C 1
ATOM 2102 O O . ALA A 1 271 ? -9.293 31.956 -51.651 1.00 41.94 271 ALA A O 1
ATOM 2103 N N . SER A 1 272 ? -8.203 32.419 -49.726 1.00 44.56 272 SER A N 1
ATOM 2104 C CA . SER A 1 272 ? -8.854 33.644 -49.212 1.00 44.56 272 SER A CA 1
ATOM 2105 C C . SER A 1 272 ? -8.637 33.621 -47.694 1.00 44.56 272 SER A C 1
ATOM 2107 O O . SER A 1 272 ? -9.077 32.696 -47.026 1.00 44.56 272 SER A O 1
ATOM 2109 N N . GLY A 1 273 ? -7.827 34.487 -47.095 1.00 40.34 273 GLY A N 1
ATOM 2110 C CA . GLY A 1 273 ? -8.100 35.914 -47.023 1.00 40.34 273 GLY A CA 1
ATOM 2111 C C . GLY A 1 273 ? -8.968 36.172 -45.794 1.00 40.34 273 GLY A C 1
ATOM 2112 O O . GLY A 1 273 ? -10.180 36.076 -45.895 1.00 40.34 273 GLY A O 1
ATOM 2113 N N . ASN A 1 274 ? -8.346 36.453 -44.644 1.00 42.47 274 ASN A N 1
ATOM 2114 C CA . ASN A 1 274 ? -8.890 37.389 -43.661 1.00 42.47 274 ASN A CA 1
ATOM 2115 C C . ASN A 1 274 ? -7.823 37.776 -42.636 1.00 42.47 274 ASN A C 1
ATOM 2117 O O . ASN A 1 274 ? -7.285 36.956 -41.896 1.00 42.47 274 ASN A O 1
ATOM 2121 N N . ALA A 1 275 ? -7.515 39.068 -42.655 1.00 42.47 275 ALA A N 1
ATOM 2122 C CA . ALA A 1 275 ? -6.676 39.756 -41.702 1.00 42.47 275 ALA A CA 1
ATOM 2123 C C . ALA A 1 275 ? -7.470 40.004 -40.415 1.00 42.47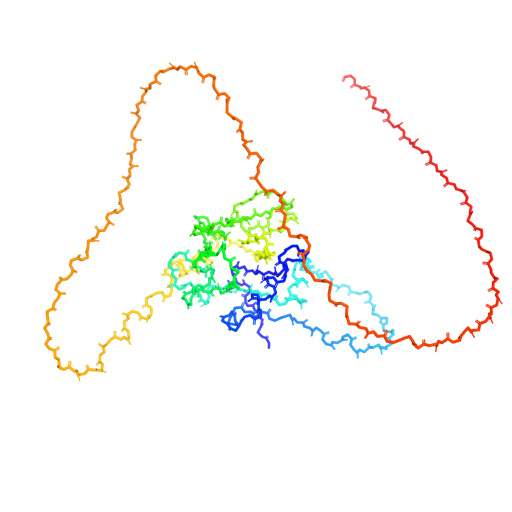 275 ALA A C 1
ATOM 2125 O O . ALA A 1 275 ? -8.508 40.663 -40.449 1.00 42.47 275 ALA A O 1
ATOM 2126 N N . CYS A 1 276 ? -6.947 39.554 -39.277 1.00 44.47 276 CYS A N 1
ATOM 2127 C CA . CYS A 1 276 ? -7.372 40.038 -37.969 1.00 44.47 276 CYS A CA 1
ATOM 2128 C C . CYS A 1 276 ? -6.187 40.737 -37.307 1.00 44.47 276 CYS A C 1
ATOM 2130 O O . CYS A 1 276 ? -5.161 40.135 -37.000 1.00 44.47 276 CYS A O 1
ATOM 2132 N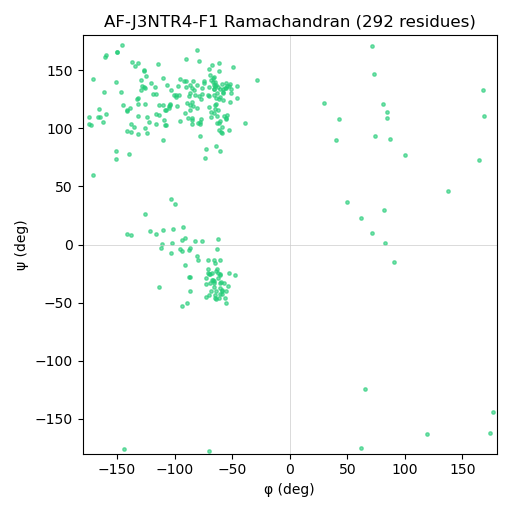 N . ARG A 1 277 ? -6.348 42.053 -37.162 1.00 41.44 277 ARG A N 1
ATOM 2133 C CA . ARG A 1 277 ? -5.478 42.963 -36.423 1.00 41.44 277 ARG A CA 1
ATOM 2134 C C . ARG A 1 277 ? -5.549 42.610 -34.934 1.00 41.44 277 ARG A C 1
ATOM 2136 O O . ARG A 1 277 ? -6.647 42.573 -34.387 1.00 41.44 277 ARG A O 1
ATOM 2143 N N . HIS A 1 278 ? -4.404 42.418 -34.288 1.00 48.69 278 HIS A N 1
ATOM 2144 C CA . HIS A 1 278 ? -4.286 42.496 -32.832 1.00 48.69 278 HIS A CA 1
ATOM 2145 C C . HIS A 1 278 ? -3.706 43.868 -32.461 1.00 48.69 278 HIS A C 1
ATOM 2147 O O . HIS A 1 278 ? -2.691 44.249 -33.044 1.00 48.69 278 HIS A O 1
ATOM 2153 N N . PRO A 1 279 ? -4.334 44.620 -31.542 1.00 60.97 279 PRO A N 1
ATOM 2154 C CA . PRO A 1 279 ? -3.738 45.816 -30.972 1.00 60.97 279 PRO A CA 1
ATOM 2155 C C . PRO A 1 279 ? -2.804 45.487 -29.803 1.00 60.97 279 PRO A C 1
ATOM 2157 O O . PRO A 1 279 ? -3.091 44.633 -28.962 1.00 60.97 279 PRO A O 1
ATOM 2160 N N . ASP A 1 280 ? -1.705 46.236 -29.778 1.00 48.31 280 ASP A N 1
ATOM 2161 C CA . ASP A 1 280 ? -0.821 46.468 -28.647 1.00 48.31 280 ASP A CA 1
ATOM 2162 C C . ASP A 1 280 ? -1.588 46.963 -27.415 1.00 48.31 280 ASP A C 1
ATOM 2164 O O . ASP A 1 280 ? -2.383 47.895 -27.520 1.00 48.31 280 ASP A O 1
ATOM 2168 N N . SER A 1 281 ? -1.263 46.419 -26.239 1.00 52.34 281 SER A N 1
ATOM 2169 C CA . SER A 1 281 ? -1.223 47.196 -24.990 1.00 52.34 281 SER A CA 1
ATOM 2170 C C . SER A 1 281 ? -0.680 46.354 -23.833 1.00 52.34 281 SER A C 1
ATOM 2172 O O . SER A 1 281 ? -1.388 45.533 -23.251 1.00 52.34 281 SER A O 1
ATOM 2174 N N . CYS A 1 282 ? 0.579 46.600 -23.464 1.00 48.72 282 CYS A N 1
ATOM 2175 C CA . CYS A 1 282 ? 1.071 46.390 -22.102 1.00 48.72 282 CYS A CA 1
ATOM 2176 C C . CYS A 1 282 ? 0.458 47.442 -21.161 1.00 48.72 282 CYS A C 1
ATOM 2178 O O . CYS A 1 282 ? 0.277 48.589 -21.574 1.00 48.72 282 CYS A O 1
ATOM 2180 N N . PRO A 1 283 ? 0.282 47.115 -19.870 1.00 57.75 283 PRO A N 1
ATOM 2181 C CA . PRO A 1 283 ? 0.665 48.084 -18.847 1.00 57.75 283 PRO A CA 1
ATOM 2182 C C . PRO A 1 283 ? 1.525 47.478 -17.727 1.00 57.75 283 PRO A C 1
ATOM 2184 O O . PRO A 1 283 ? 1.142 46.551 -17.021 1.00 57.75 283 PRO A O 1
ATOM 2187 N N . THR A 1 284 ? 2.716 48.065 -17.612 1.00 49.75 284 THR A N 1
ATOM 2188 C CA . THR A 1 284 ? 3.355 48.614 -16.404 1.00 49.75 284 THR A CA 1
ATOM 2189 C C . THR A 1 284 ? 3.051 48.020 -15.025 1.00 49.75 284 THR A C 1
ATOM 2191 O O . THR A 1 284 ? 1.954 48.118 -14.481 1.00 49.75 284 THR A O 1
ATOM 2194 N N . ALA A 1 285 ? 4.147 47.573 -14.410 1.00 48.09 285 ALA A N 1
ATOM 2195 C CA . ALA A 1 285 ? 4.337 47.304 -12.995 1.00 48.09 285 ALA A CA 1
ATOM 2196 C C . ALA A 1 285 ? 3.943 48.482 -12.086 1.00 48.09 285 ALA A C 1
ATOM 2198 O O . ALA A 1 285 ? 4.350 49.618 -12.326 1.00 48.09 285 ALA A O 1
ATOM 2199 N N . ASN A 1 286 ? 3.271 48.177 -10.973 1.00 51.44 286 ASN A N 1
ATOM 2200 C CA . ASN A 1 286 ? 3.129 49.087 -9.840 1.00 51.44 286 ASN A CA 1
ATOM 2201 C C . ASN A 1 286 ? 3.878 48.522 -8.625 1.00 51.44 286 ASN A C 1
ATOM 2203 O O . ASN A 1 286 ? 3.511 47.495 -8.058 1.00 51.44 286 ASN A O 1
ATOM 2207 N N . ARG A 1 287 ? 4.961 49.211 -8.247 1.00 49.78 287 ARG A N 1
ATOM 2208 C CA . ARG A 1 287 ? 5.686 49.048 -6.981 1.00 49.78 287 ARG A CA 1
ATOM 2209 C C . ARG A 1 287 ? 4.944 49.817 -5.888 1.00 49.78 287 ARG A C 1
ATOM 2211 O O . ARG A 1 287 ? 4.919 51.044 -5.926 1.00 49.78 287 ARG A O 1
ATOM 2218 N N . SER A 1 288 ? 4.446 49.128 -4.871 1.00 60.44 288 SER A N 1
ATOM 2219 C CA . SER A 1 288 ? 4.016 49.738 -3.608 1.00 60.44 288 SER A CA 1
ATOM 2220 C C . SER A 1 288 ? 5.121 49.612 -2.551 1.00 60.44 288 SER A C 1
ATOM 2222 O O . SER A 1 288 ? 5.555 48.514 -2.205 1.00 60.44 288 SER A O 1
ATOM 2224 N N . ARG A 1 289 ? 5.593 50.768 -2.066 1.00 58.00 289 ARG A N 1
ATOM 2225 C CA . ARG A 1 289 ? 6.458 50.937 -0.884 1.00 58.00 289 ARG A CA 1
ATOM 2226 C C . ARG A 1 289 ? 5.675 50.620 0.402 1.00 58.00 289 ARG A C 1
ATOM 2228 O O . ARG A 1 289 ? 4.521 51.032 0.482 1.00 58.00 289 ARG A O 1
ATOM 2235 N N . PRO A 1 290 ? 6.298 50.040 1.441 1.00 64.06 290 PRO A N 1
ATOM 2236 C CA . PRO A 1 290 ? 5.751 50.079 2.791 1.00 64.06 290 PRO A CA 1
ATOM 2237 C C . PRO A 1 290 ? 6.118 51.389 3.507 1.00 64.06 290 PRO A C 1
ATOM 2239 O O . PRO A 1 290 ? 7.269 51.834 3.507 1.00 64.06 290 PRO A O 1
ATOM 2242 N N . THR A 1 291 ? 5.112 51.999 4.125 1.00 60.84 291 THR A N 1
ATOM 2243 C CA . THR A 1 291 ? 5.219 53.099 5.084 1.00 60.84 291 THR A CA 1
ATOM 2244 C C . THR A 1 291 ? 5.679 52.571 6.443 1.00 60.84 291 THR A C 1
ATOM 2246 O O . THR A 1 291 ? 5.096 51.633 6.978 1.00 60.84 291 THR A O 1
ATOM 2249 N N . LYS A 1 292 ? 6.715 53.201 7.008 1.00 56.00 292 LYS A N 1
ATOM 2250 C CA . LYS A 1 292 ? 7.044 53.132 8.437 1.00 56.00 292 LYS A CA 1
ATOM 2251 C C . LYS A 1 292 ? 5.986 53.901 9.225 1.00 56.00 292 LYS A C 1
ATOM 2253 O O . LYS A 1 292 ? 5.675 55.038 8.871 1.00 56.00 292 LYS A O 1
ATOM 2258 N N . THR A 1 293 ? 5.518 53.330 10.325 1.00 59.19 293 THR A N 1
ATOM 2259 C CA . THR A 1 293 ? 4.841 54.078 11.385 1.00 59.19 293 THR A CA 1
ATOM 2260 C C . THR A 1 293 ? 5.347 53.537 12.718 1.00 59.19 293 THR A C 1
ATOM 2262 O O . THR A 1 293 ? 5.265 52.337 12.952 1.00 59.19 293 THR A O 1
ATOM 2265 N N . THR A 1 294 ? 5.986 54.467 13.430 1.00 66.25 294 THR A N 1
ATOM 2266 C CA . THR A 1 294 ? 6.279 54.617 14.866 1.00 66.25 294 THR A CA 1
ATOM 2267 C C . THR A 1 294 ? 6.443 53.388 15.748 1.00 66.25 294 THR A C 1
ATOM 2269 O O . THR A 1 294 ? 5.448 52.670 15.971 1.00 66.25 294 THR A O 1
#